Protein AF-0000000084699002 (afdb_homodimer)

Secondary structure (DSSP, 8-state):
-EEEE--GGGHHHHHHHHHHHHHHHHHH-TTTB---PPPHHHHHHHHH-TTEEEEEEEETTEEEEEEEEEEEE----TTB---EEEEEEEEEE-GGGTTSSHHHHHHHHHHHHHHHTT-SEEEEEE-TT-HHHHHHHHHTT-EEEEEEEEEE-/-EEEE--GGGHHHHHHHHHHHHHHHHHH-TTTB---PPPHHHHHHHHH-TTEEEEEEEETTEEEEEEEEEEEE----TTB---EEEEEEEEEE-GGGTTSSHHHHHHHHHHHHHHHTT-SEEEEEE-TT-HHHHHHHHHTT-EEEEEEEEEE-

Solvent-accessible surface area (backbone atoms only — not comparable to full-atom values): 16253 Å² total; per-residue (Å²): 120,45,78,42,75,46,50,78,88,43,48,66,62,53,38,54,50,42,28,52,48,30,38,52,49,14,68,72,36,60,84,50,22,29,64,37,74,62,60,63,68,57,54,52,45,36,55,70,36,81,61,34,45,37,35,30,34,33,45,97,88,36,76,46,30,39,34,36,31,33,70,46,65,54,66,89,48,72,42,38,43,83,46,46,26,25,36,41,73,44,73,48,60,42,78,92,57,60,94,69,54,58,62,57,54,47,52,51,51,50,49,52,51,29,52,74,71,64,27,59,31,41,33,36,64,45,49,68,79,45,52,70,59,50,52,51,41,45,75,73,59,37,40,77,59,36,36,30,31,34,37,75,107,122,47,79,41,74,45,50,77,89,45,48,66,62,51,38,53,51,42,29,52,48,28,37,50,46,15,68,72,36,61,85,51,22,28,62,35,75,62,59,64,68,54,53,50,46,38,54,70,37,81,62,34,44,38,35,30,32,33,46,96,88,37,77,46,28,39,32,36,30,31,69,44,66,54,66,90,49,73,41,38,43,83,45,46,26,26,37,41,74,46,72,49,60,41,77,92,57,62,93,68,54,57,64,57,53,47,50,50,51,53,49,52,50,30,52,74,71,65,27,60,30,40,33,36,63,43,50,69,79,44,52,70,60,50,50,50,42,46,73,72,59,35,39,77,58,35,37,31,32,34,38,74,110

pLDDT: mean 96.58, std 3.46, range [76.81, 98.81]

InterPro domains:
  IPR000182 GNAT domain [PF00583] (19-142)
  IPR000182 GNAT domain [PS51186] (1-153)
  IPR016181 Acyl-CoA N-acyltransferase [SSF55729] (1-144)
  IPR050832 Bacterial Acetyltransferase [PTHR43877] (2-147)

Sequence (306 aa):
MIIRPAALNDTDRIAELYQQLFTLMAEYQPDRWRPAQQDRGFIENAVTDEKFCLLVAETEGHIAGFAFAQTQVTSPYTCVVPRRFGYIFDIVVDPAVRGQGTGKKLLDAVKDWSKAQGHTHLELSVLPENTGAMRLYEREGYQPVIHTLAIKHMIIRPAALNDTDRIAELYQQLFTLMAEYQPDRWRPAQQDRGFIENAVTDEKFCLLVAETEGHIAGFAFAQTQVTSPYTCVVPRRFGYIFDIVVDPAVRGQGTGKKLLDAVKDWSKAQGHTHLELSVLPENTGAMRLYEREGYQPVIHTLAIKH

Foldseek 3Di:
DDKDQDDLVCLVVQQVQVQVVQPVVCVLPVPPGDRDTDDSVVVNCLSVPPQKGKMFDDDPRDTFWIWIKGWDWDDPDPVDDTFIFIEIEDTGGHPVCPPVCRRVVRVVVVQVVRVVVVGPYYDYDDDPSPVVVVVSCVVVPDDDDDDDDDDDD/DDKDQDDLVCLVVQQVQVQVVQPVVCVLPVPPGDRDTDDSVVVNCLRVPPQKGKMFDDDPRDTFWIWIKGWDWDDPDPVDDTFIFIEIEDTGGHPVCPPVCRRVVRVVVVQVVRVVVVGPYYDYDDDPVPVVVVVSCVVVPDDDDDDDDDDDD

Structure (mmCIF, N/CA/C/O backbone):
data_AF-0000000084699002-model_v1
#
loop_
_entity.id
_entity.type
_entity.pdbx_description
1 polymer Acetyltransferase
#
loop_
_atom_site.group_PDB
_atom_site.id
_atom_site.type_symbol
_atom_site.label_atom_id
_atom_site.label_alt_id
_atom_site.label_comp_id
_atom_site.label_asym_id
_atom_site.label_entity_id
_atom_site.label_seq_id
_atom_site.pdbx_PDB_ins_code
_atom_site.Cartn_x
_atom_site.Cartn_y
_atom_site.Cartn_z
_atom_site.occupancy
_atom_site.B_iso_or_equiv
_atom_site.auth_seq_id
_atom_site.auth_comp_id
_atom_site.auth_asym_id
_atom_site.auth_atom_id
_atom_site.pdbx_PDB_model_num
ATOM 1 N N . MET A 1 1 ? 6.648 -31.75 -8.641 1 91.19 1 MET A N 1
ATOM 2 C CA . MET A 1 1 ? 6.062 -30.438 -8.859 1 91.19 1 MET A CA 1
ATOM 3 C C . MET A 1 1 ? 6.977 -29.578 -9.734 1 91.19 1 MET A C 1
ATOM 5 O O . MET A 1 1 ? 8.188 -29.531 -9.508 1 91.19 1 MET A O 1
ATOM 9 N N . ILE A 1 2 ? 6.406 -28.953 -10.758 1 94.94 2 ILE A N 1
ATOM 10 C CA . ILE A 1 2 ? 7.16 -28.109 -11.672 1 94.94 2 ILE A CA 1
ATOM 11 C C . ILE A 1 2 ? 6.602 -26.688 -11.648 1 94.94 2 ILE A C 1
ATOM 13 O O . ILE A 1 2 ? 5.383 -26.5 -11.633 1 94.94 2 ILE A O 1
ATOM 17 N N . ILE A 1 3 ? 7.496 -25.688 -11.625 1 98.19 3 ILE A N 1
ATOM 18 C CA . ILE A 1 3 ? 7.121 -24.281 -11.82 1 98.19 3 ILE A CA 1
ATOM 19 C C . ILE A 1 3 ? 7.422 -23.859 -13.25 1 98.19 3 ILE A C 1
ATOM 21 O O . ILE A 1 3 ? 8.539 -24.031 -13.734 1 98.19 3 ILE A O 1
ATOM 25 N N . ARG A 1 4 ? 6.5 -23.344 -13.898 1 98 4 ARG A N 1
ATOM 26 C CA . ARG A 1 4 ? 6.691 -22.938 -15.281 1 98 4 ARG A CA 1
ATOM 27 C C . ARG A 1 4 ? 5.859 -21.688 -15.594 1 98 4 ARG A C 1
ATOM 29 O O . ARG A 1 4 ? 4.906 -21.375 -14.883 1 98 4 ARG A O 1
ATOM 36 N N . PRO A 1 5 ? 6.234 -20.984 -16.688 1 98 5 PRO A N 1
ATOM 37 C CA . PRO A 1 5 ? 5.336 -19.906 -17.141 1 98 5 PRO A CA 1
ATOM 38 C C . PRO A 1 5 ? 3.943 -20.422 -17.5 1 98 5 PRO A C 1
ATOM 40 O O . PRO A 1 5 ? 3.807 -21.531 -18.047 1 98 5 PRO A O 1
ATOM 43 N N . ALA A 1 6 ? 2.953 -19.641 -17.188 1 98.38 6 ALA A N 1
ATOM 44 C CA . ALA A 1 6 ? 1.587 -19.984 -17.562 1 98.38 6 ALA A CA 1
ATOM 45 C C . ALA A 1 6 ? 1.418 -19.969 -19.094 1 98.38 6 ALA A C 1
ATOM 47 O O . ALA A 1 6 ? 2.09 -19.188 -19.781 1 98.38 6 ALA A O 1
ATOM 48 N N . ALA A 1 7 ? 0.553 -20.812 -19.562 1 97.44 7 ALA A N 1
ATOM 49 C CA . ALA A 1 7 ? 0.125 -20.828 -20.953 1 97.44 7 ALA A CA 1
ATOM 50 C C . ALA A 1 7 ? -1.357 -20.484 -21.078 1 97.44 7 ALA A C 1
ATOM 52 O O . ALA A 1 7 ? -2.094 -20.531 -20.094 1 97.44 7 ALA A O 1
ATOM 53 N N . LEU A 1 8 ? -1.744 -20.188 -22.328 1 97.38 8 LEU A N 1
ATOM 54 C CA . LEU A 1 8 ? -3.139 -19.812 -22.531 1 97.38 8 LEU A CA 1
ATOM 55 C C . LEU A 1 8 ? -4.074 -20.938 -22.141 1 97.38 8 LEU A C 1
ATOM 57 O O . LEU A 1 8 ? -5.18 -20.703 -21.641 1 97.38 8 LEU A O 1
ATOM 61 N N . ASN A 1 9 ? -3.639 -22.109 -22.297 1 97.25 9 ASN A N 1
ATOM 62 C CA . ASN A 1 9 ? -4.465 -23.266 -21.969 1 97.25 9 ASN A CA 1
ATOM 63 C C . ASN A 1 9 ? -4.645 -23.422 -20.453 1 97.25 9 ASN A C 1
ATOM 65 O O . ASN A 1 9 ? -5.488 -24.188 -20 1 97.25 9 ASN A O 1
ATOM 69 N N . ASP A 1 10 ? -3.941 -22.625 -19.672 1 97.94 10 ASP A N 1
ATOM 70 C CA . ASP A 1 10 ? -4.035 -22.688 -18.219 1 97.94 10 ASP A CA 1
ATOM 71 C C . ASP A 1 10 ? -5.094 -21.719 -17.703 1 97.94 10 ASP A C 1
ATOM 73 O O . ASP A 1 10 ? -5.398 -21.703 -16.5 1 97.94 10 ASP A O 1
ATOM 77 N N . THR A 1 11 ? -5.703 -20.922 -18.578 1 97.69 11 THR A N 1
ATOM 78 C CA . THR A 1 11 ? -6.504 -19.75 -18.203 1 97.69 11 THR A CA 1
ATOM 79 C C . THR A 1 11 ? -7.672 -20.156 -17.312 1 97.69 11 THR A C 1
ATOM 81 O O . THR A 1 11 ? -7.934 -19.531 -16.281 1 97.69 11 THR A O 1
ATOM 84 N N . ASP A 1 12 ? -8.328 -21.234 -17.641 1 97.56 12 ASP A N 1
ATOM 85 C CA . ASP A 1 12 ? -9.508 -21.641 -16.875 1 97.56 12 ASP A CA 1
ATOM 86 C C . ASP A 1 12 ? -9.141 -22 -15.438 1 97.56 12 ASP A C 1
ATOM 88 O O . ASP A 1 12 ? -9.812 -21.594 -14.492 1 97.56 12 ASP A O 1
ATOM 92 N N . ARG A 1 13 ? -8.141 -22.766 -15.289 1 97.81 13 ARG A N 1
ATOM 93 C CA . ARG A 1 13 ? -7.727 -23.203 -13.953 1 97.81 13 ARG A CA 1
ATOM 94 C C . ARG A 1 13 ? -7.203 -22.016 -13.141 1 97.81 13 ARG A C 1
ATOM 96 O O . ARG A 1 13 ? -7.457 -21.922 -11.938 1 97.81 13 ARG A O 1
ATOM 103 N N . ILE A 1 14 ? -6.508 -21.125 -13.766 1 98.25 14 ILE A N 1
ATOM 104 C CA . ILE A 1 14 ? -6.027 -19.906 -13.102 1 98.25 14 ILE A CA 1
ATOM 105 C C . ILE A 1 14 ? -7.215 -19.078 -12.617 1 98.25 14 ILE A C 1
ATOM 107 O O . ILE A 1 14 ? -7.207 -18.562 -11.508 1 98.25 14 ILE A O 1
ATOM 111 N N . ALA A 1 15 ? -8.234 -19.031 -13.445 1 98.25 15 ALA A N 1
ATOM 112 C CA . ALA A 1 15 ? -9.445 -18.297 -13.078 1 98.25 15 ALA A CA 1
ATOM 113 C C . ALA A 1 15 ? -10.102 -18.906 -11.844 1 98.25 15 ALA A C 1
ATOM 115 O O . ALA A 1 15 ? -10.578 -18.188 -10.961 1 98.25 15 ALA A O 1
ATOM 116 N N . GLU A 1 16 ? -10.117 -20.172 -11.797 1 97.88 16 GLU A N 1
ATOM 117 C CA . GLU A 1 16 ? -10.672 -20.875 -10.633 1 97.88 16 GLU A CA 1
ATOM 118 C C . GLU A 1 16 ? -9.883 -20.547 -9.367 1 97.88 16 GLU A C 1
ATOM 120 O O . GLU A 1 16 ? -10.469 -20.328 -8.305 1 97.88 16 GLU A O 1
ATOM 125 N N . LEU A 1 17 ? -8.633 -20.531 -9.461 1 98 17 LEU A N 1
ATOM 126 C CA . LEU A 1 17 ? -7.77 -20.219 -8.328 1 98 17 LEU A CA 1
ATOM 127 C C . LEU A 1 17 ? -7.965 -18.766 -7.891 1 98 17 LEU A C 1
ATOM 129 O O . LEU A 1 17 ? -7.961 -18.469 -6.691 1 98 17 LEU A O 1
ATOM 133 N N . TYR A 1 18 ? -8.172 -17.859 -8.836 1 98.19 18 TYR A N 1
ATOM 134 C CA . TYR A 1 18 ? -8.492 -16.469 -8.508 1 98.19 18 TYR A CA 1
ATOM 135 C C . TYR A 1 18 ? -9.781 -16.391 -7.707 1 98.19 18 TYR A C 1
ATOM 137 O O . TYR A 1 18 ? -9.875 -15.609 -6.754 1 98.19 18 TYR A O 1
ATOM 145 N N . GLN A 1 19 ? -10.711 -17.125 -8.117 1 97.88 19 GLN A N 1
ATOM 146 C CA . GLN A 1 19 ? -11.977 -17.125 -7.391 1 97.88 19 GLN A CA 1
ATOM 147 C C . GLN A 1 19 ? -11.773 -17.547 -5.938 1 97.88 19 GLN A C 1
ATOM 149 O O . GLN A 1 19 ? -12.359 -16.953 -5.027 1 97.88 19 GLN A O 1
ATOM 154 N N . GLN A 1 20 ? -10.953 -18.547 -5.73 1 97 20 GLN A N 1
ATOM 155 C CA . GLN A 1 20 ? -10.633 -18.984 -4.379 1 97 20 GLN A CA 1
ATOM 156 C C . GLN A 1 20 ? -9.914 -17.875 -3.602 1 97 20 GLN A C 1
ATOM 158 O O . GLN A 1 20 ? -10.227 -17.641 -2.434 1 97 20 GLN A O 1
ATOM 163 N N . LEU A 1 21 ? -9.008 -17.234 -4.23 1 97.38 21 LEU A N 1
ATOM 164 C CA . LEU A 1 21 ? -8.242 -16.156 -3.613 1 97.38 21 LEU A CA 1
ATOM 165 C C . LEU A 1 21 ? -9.164 -15.023 -3.17 1 97.38 21 LEU A C 1
ATOM 167 O O . LEU A 1 21 ? -9.133 -14.609 -2.01 1 97.38 21 LEU A O 1
ATOM 171 N N . PHE A 1 22 ? -10.039 -14.539 -4.086 1 98.19 22 PHE A N 1
ATOM 172 C CA . PHE A 1 22 ? -10.922 -13.414 -3.795 1 98.19 22 PHE A CA 1
ATOM 173 C C . PHE A 1 22 ? -11.922 -13.781 -2.699 1 98.19 22 PHE A C 1
ATOM 175 O O . PHE A 1 22 ? -12.266 -12.945 -1.863 1 98.19 22 PHE A O 1
ATOM 182 N N . THR A 1 23 ? -12.328 -15.016 -2.695 1 97.94 23 THR A N 1
ATOM 183 C CA . THR A 1 23 ? -13.227 -15.484 -1.65 1 97.94 23 THR A CA 1
ATOM 184 C C . THR A 1 23 ? -12.547 -15.453 -0.287 1 97.94 23 THR A C 1
ATOM 186 O O . THR A 1 23 ? -13.125 -14.977 0.692 1 97.94 23 THR A O 1
ATOM 189 N N . LEU A 1 24 ? -11.367 -15.922 -0.245 1 96.94 24 LEU A N 1
ATOM 190 C CA . LEU A 1 24 ? -10.617 -15.93 1.004 1 96.94 24 LEU A CA 1
ATOM 191 C C . LEU A 1 24 ? -10.367 -14.508 1.493 1 96.94 24 LEU A C 1
ATOM 193 O O . LEU A 1 24 ? -10.523 -14.219 2.68 1 96.94 24 LEU A O 1
ATOM 197 N N . MET A 1 25 ? -9.961 -13.609 0.616 1 98.06 25 MET A N 1
ATOM 198 C CA . MET A 1 25 ? -9.742 -12.211 0.966 1 98.06 25 MET A CA 1
ATOM 199 C C . MET A 1 25 ? -11.008 -11.594 1.545 1 98.06 25 MET A C 1
ATOM 201 O O . MET A 1 25 ? -10.945 -10.852 2.533 1 98.06 25 MET A O 1
ATOM 205 N N . ALA A 1 26 ? -12.102 -11.898 0.942 1 98.5 26 ALA A N 1
ATOM 206 C CA . ALA A 1 26 ? -13.391 -11.383 1.396 1 98.5 26 ALA A CA 1
ATOM 207 C C . ALA A 1 26 ? -13.727 -11.906 2.791 1 98.5 26 ALA A C 1
ATOM 209 O O . ALA A 1 26 ? -14.367 -11.211 3.58 1 98.5 26 ALA A O 1
ATOM 210 N N . GLU A 1 27 ? -13.336 -13.141 3.049 1 98.19 27 GLU A N 1
ATOM 211 C CA . GLU A 1 27 ? -13.531 -13.688 4.387 1 98.19 27 GLU A CA 1
ATOM 212 C C . GLU A 1 27 ? -12.695 -12.938 5.418 1 98.19 27 GLU A C 1
ATOM 214 O O . GLU A 1 27 ? -13.156 -12.688 6.535 1 98.19 27 GLU A O 1
ATOM 219 N N . TYR A 1 28 ? -11.492 -12.625 5.062 1 98.06 28 TYR A N 1
ATOM 220 C CA . TYR A 1 28 ? -10.609 -11.906 5.969 1 98.06 28 TYR A CA 1
ATOM 221 C C . TYR A 1 28 ? -11.117 -10.492 6.219 1 98.06 28 TYR A C 1
ATOM 223 O O . TYR A 1 28 ? -11.133 -10.023 7.359 1 98.06 28 TYR A O 1
ATOM 231 N N . GLN A 1 29 ? -11.508 -9.766 5.199 1 98.62 29 GLN A N 1
ATOM 232 C CA . GLN A 1 29 ? -11.961 -8.383 5.273 1 98.62 29 GLN A CA 1
ATOM 233 C C . GLN A 1 29 ? -13.203 -8.164 4.418 1 98.62 29 GLN A C 1
ATOM 235 O O . GLN A 1 29 ? -13.125 -7.609 3.32 1 98.62 29 GLN A O 1
ATOM 240 N N . PRO A 1 30 ? -14.336 -8.492 4.93 1 98.19 30 PRO A N 1
ATOM 241 C CA . PRO A 1 30 ? -15.555 -8.461 4.121 1 98.19 30 PRO A CA 1
ATOM 242 C C . PRO A 1 30 ? -15.984 -7.043 3.74 1 98.19 30 PRO A C 1
ATOM 244 O O . PRO A 1 30 ? -16.766 -6.859 2.801 1 98.19 30 PRO A O 1
ATOM 247 N N . ASP A 1 31 ? -15.477 -6.035 4.43 1 97.75 31 ASP A N 1
ATOM 248 C CA . ASP A 1 31 ? -15.836 -4.656 4.117 1 97.75 31 ASP A CA 1
ATOM 249 C C . ASP A 1 31 ? -14.961 -4.102 2.996 1 97.75 31 ASP A C 1
ATOM 251 O O . ASP A 1 31 ? -15.219 -3.016 2.473 1 97.75 31 ASP A O 1
ATOM 255 N N . ARG A 1 32 ? -13.914 -4.879 2.566 1 98.38 32 ARG A N 1
ATOM 256 C CA . ARG A 1 32 ? -12.945 -4.336 1.62 1 98.38 32 ARG A CA 1
ATOM 257 C C . ARG A 1 32 ? -12.898 -5.172 0.344 1 98.38 32 ARG A C 1
ATOM 259 O O . ARG A 1 32 ? -12.602 -4.652 -0.733 1 98.38 32 ARG A O 1
ATOM 266 N N . TRP A 1 33 ? -13.148 -6.398 0.553 1 98.44 33 TRP A N 1
ATOM 267 C CA . TRP A 1 33 ? -13.055 -7.336 -0.562 1 98.44 33 TRP A CA 1
ATOM 268 C C . TRP A 1 33 ? -14.367 -8.086 -0.754 1 98.44 33 TRP A C 1
ATOM 270 O O . TRP A 1 33 ? -15.156 -8.219 0.186 1 98.44 33 TRP A O 1
ATOM 280 N N . ARG A 1 34 ? -14.602 -8.578 -1.946 1 98 34 ARG A N 1
ATOM 281 C CA . ARG A 1 34 ? -15.781 -9.391 -2.242 1 98 34 ARG A CA 1
ATOM 282 C C . ARG A 1 34 ? -15.438 -10.516 -3.217 1 98 34 ARG A C 1
ATOM 284 O O . ARG A 1 34 ? -14.531 -10.367 -4.043 1 98 34 ARG A O 1
ATOM 291 N N . PRO A 1 35 ? -16.141 -11.688 -3.096 1 98.12 35 PRO A N 1
ATOM 292 C CA . PRO A 1 35 ? -15.945 -12.719 -4.113 1 98.12 35 PRO A CA 1
ATOM 293 C C . PRO A 1 35 ? -16.172 -12.211 -5.531 1 98.12 35 PRO A C 1
ATOM 295 O O . PRO A 1 35 ? -17.062 -11.375 -5.75 1 98.12 35 PRO A O 1
ATOM 298 N N . ALA A 1 36 ? -15.359 -12.68 -6.434 1 98.19 36 ALA A N 1
ATOM 299 C CA . ALA A 1 36 ? -15.469 -12.227 -7.816 1 98.19 36 ALA A CA 1
ATOM 300 C C . ALA A 1 36 ? -14.758 -13.18 -8.766 1 98.19 36 ALA A C 1
ATOM 302 O O . ALA A 1 36 ? -14.023 -14.07 -8.328 1 98.19 36 ALA A O 1
ATOM 303 N N . GLN A 1 37 ? -15.094 -13.031 -10 1 97.06 37 GLN A N 1
ATOM 304 C CA . GLN A 1 37 ? -14.352 -13.711 -11.062 1 97.06 37 GLN A CA 1
ATOM 305 C C . GLN A 1 37 ? -13.336 -12.766 -11.703 1 97.06 37 GLN A C 1
ATOM 307 O O . GLN A 1 37 ? -13.664 -11.633 -12.055 1 97.06 37 GLN A O 1
ATOM 312 N N . GLN A 1 38 ? -12.148 -13.234 -11.82 1 97.19 38 GLN A N 1
ATOM 313 C CA . GLN A 1 38 ? -11.156 -12.438 -12.531 1 97.19 38 GLN A CA 1
ATOM 314 C C . GLN A 1 38 ? -11.461 -12.383 -14.023 1 97.19 38 GLN A C 1
ATOM 316 O O . GLN A 1 38 ? -11.898 -13.375 -14.609 1 97.19 38 GLN A O 1
ATOM 321 N N . ASP A 1 39 ? -11.195 -11.203 -14.562 1 95.94 39 ASP A N 1
ATOM 322 C CA . ASP A 1 39 ? -11.383 -11.039 -16 1 95.94 39 ASP A CA 1
ATOM 323 C C . ASP A 1 39 ? -10.461 -11.961 -16.781 1 95.94 39 ASP A C 1
ATOM 325 O O . ASP A 1 39 ? -9.242 -11.914 -16.625 1 95.94 39 ASP A O 1
ATOM 329 N N . ARG A 1 40 ? -11.016 -12.789 -17.703 1 95.69 40 ARG A N 1
ATOM 330 C CA . ARG A 1 40 ? -10.227 -13.719 -18.5 1 95.69 40 ARG A CA 1
ATOM 331 C C . ARG A 1 40 ? -9.211 -12.977 -19.359 1 95.69 40 ARG A C 1
ATOM 333 O O . ARG A 1 40 ? -8.094 -13.445 -19.562 1 95.69 40 ARG A O 1
ATOM 340 N N . GLY A 1 41 ? -9.688 -11.852 -19.953 1 95.5 41 GLY A N 1
ATOM 341 C CA . GLY A 1 41 ? -8.781 -11.039 -20.734 1 95.5 41 GLY A CA 1
ATOM 342 C C . GLY A 1 41 ? -7.562 -10.57 -19.953 1 95.5 41 GLY A C 1
ATOM 343 O O . GLY A 1 41 ? -6.457 -10.508 -20.5 1 95.5 41 GLY A O 1
ATOM 344 N N . PHE A 1 42 ? -7.773 -10.297 -18.734 1 96.56 42 PHE A N 1
ATOM 345 C CA . PHE A 1 42 ? -6.668 -9.93 -17.859 1 96.56 42 PHE A CA 1
ATOM 346 C C . PHE A 1 42 ? -5.656 -11.062 -17.766 1 96.56 42 PHE A C 1
ATOM 348 O O . PHE A 1 42 ? -4.453 -10.844 -17.938 1 96.56 42 PHE A O 1
ATOM 355 N N . ILE A 1 43 ? -6.133 -12.305 -17.484 1 97.44 43 ILE A N 1
ATOM 356 C CA . ILE A 1 43 ? -5.27 -13.469 -17.344 1 97.44 43 ILE A CA 1
ATOM 357 C C . ILE A 1 43 ? -4.523 -13.727 -18.641 1 97.44 43 ILE A C 1
ATOM 359 O O . ILE A 1 43 ? -3.305 -13.93 -18.641 1 97.44 43 ILE A O 1
ATOM 363 N N . GLU A 1 44 ? -5.227 -13.625 -19.719 1 97 44 GLU A N 1
ATOM 364 C CA . GLU A 1 44 ? -4.625 -13.883 -21.016 1 97 44 GLU A CA 1
ATOM 365 C C . GLU A 1 44 ? -3.561 -12.844 -21.359 1 97 44 GLU A C 1
ATOM 367 O O . GLU A 1 44 ? -2.518 -13.18 -21.922 1 97 44 GLU A O 1
ATOM 372 N N . ASN A 1 45 ? -3.852 -11.617 -21.031 1 96.62 45 ASN A N 1
ATOM 373 C CA . ASN A 1 45 ? -2.859 -10.562 -21.219 1 96.62 45 ASN A CA 1
ATOM 374 C C . ASN A 1 45 ? -1.61 -10.805 -20.391 1 96.62 45 ASN A C 1
ATOM 376 O O . ASN A 1 45 ? -0.491 -10.586 -20.859 1 96.62 45 ASN A O 1
ATOM 380 N N . ALA A 1 46 ? -1.818 -11.25 -19.156 1 95.94 46 ALA A N 1
ATOM 381 C CA . ALA A 1 46 ? -0.705 -11.523 -18.25 1 95.94 46 ALA A CA 1
ATOM 382 C C . ALA A 1 46 ? 0.193 -12.625 -18.797 1 95.94 46 ALA A C 1
ATOM 384 O O . ALA A 1 46 ? 1.401 -12.633 -18.562 1 95.94 46 ALA A O 1
ATOM 385 N N . VAL A 1 47 ? -0.399 -13.555 -19.5 1 96.25 47 VAL A N 1
ATOM 386 C CA . VAL A 1 47 ? 0.325 -14.688 -20.078 1 96.25 47 VAL A CA 1
ATOM 387 C C . VAL A 1 47 ? 1.174 -14.211 -21.25 1 96.25 47 VAL A C 1
ATOM 389 O O . VAL A 1 47 ? 2.277 -14.719 -21.469 1 96.25 47 VAL A O 1
ATOM 392 N N . THR A 1 48 ? 0.763 -13.148 -21.969 1 94.38 48 THR A N 1
ATOM 393 C CA . THR A 1 48 ? 1.357 -12.836 -23.266 1 94.38 48 THR A CA 1
ATOM 394 C C . THR A 1 48 ? 2.24 -11.594 -23.172 1 94.38 48 THR A C 1
ATOM 396 O O . THR A 1 48 ? 3.086 -11.359 -24.031 1 94.38 48 THR A O 1
ATOM 399 N N . ASP A 1 49 ? 2.035 -10.828 -22.188 1 93.81 49 ASP A N 1
ATOM 400 C CA . ASP A 1 49 ? 2.789 -9.586 -22.016 1 93.81 49 ASP A CA 1
ATOM 401 C C . ASP A 1 49 ? 4.047 -9.812 -21.188 1 93.81 49 ASP A C 1
ATOM 403 O O . ASP A 1 49 ? 3.965 -10.25 -20.031 1 93.81 49 ASP A O 1
ATOM 407 N N . GLU A 1 50 ? 5.141 -9.43 -21.656 1 89 50 GLU A N 1
ATOM 408 C CA . GLU A 1 50 ? 6.438 -9.703 -21.031 1 89 50 GLU A CA 1
ATOM 409 C C . GLU A 1 50 ? 6.637 -8.867 -19.781 1 89 50 GLU A C 1
ATOM 411 O O . GLU A 1 50 ? 7.531 -9.141 -18.969 1 89 50 GLU A O 1
ATOM 416 N N . LYS A 1 51 ? 5.938 -7.891 -19.625 1 92.62 51 LYS A N 1
ATOM 417 C CA . LYS A 1 51 ? 6.043 -7.074 -18.422 1 92.62 51 LYS A CA 1
ATOM 418 C C . LYS A 1 51 ? 5.523 -7.824 -17.188 1 92.62 51 LYS A C 1
ATOM 420 O O . LYS A 1 51 ? 5.77 -7.418 -16.062 1 92.62 51 LYS A O 1
ATOM 425 N N . PHE A 1 52 ? 4.738 -8.82 -17.547 1 96.88 52 PHE A N 1
ATOM 426 C CA . PHE A 1 52 ? 4.148 -9.617 -16.469 1 96.88 52 PHE A CA 1
ATOM 427 C C . PHE A 1 52 ? 4.895 -10.938 -16.297 1 96.88 52 PHE A C 1
ATOM 429 O O . PHE A 1 52 ? 5.539 -11.414 -17.234 1 96.88 52 PHE A O 1
ATOM 436 N N . CYS A 1 53 ? 4.898 -11.406 -15.094 1 98.25 53 CYS A N 1
ATOM 437 C CA . CYS A 1 53 ? 5.363 -12.742 -14.734 1 98.25 53 CYS A CA 1
ATOM 438 C C . CYS A 1 53 ? 4.234 -13.562 -14.125 1 98.25 53 CYS A C 1
ATOM 440 O O . CYS A 1 53 ? 3.84 -13.328 -12.977 1 98.25 53 CYS A O 1
ATOM 442 N N . LEU A 1 54 ? 3.703 -14.406 -14.922 1 98.69 54 LEU A N 1
ATOM 443 C CA . LEU A 1 54 ? 2.691 -15.336 -14.43 1 98.69 54 LEU A CA 1
ATOM 444 C C . LEU A 1 54 ? 3.213 -16.766 -14.461 1 98.69 54 LEU A C 1
ATOM 446 O O . LEU A 1 54 ? 3.35 -17.359 -15.531 1 98.69 54 LEU A O 1
ATOM 450 N N . LEU A 1 55 ? 3.459 -17.297 -13.281 1 98.69 55 LEU A N 1
ATOM 451 C CA . LEU A 1 55 ? 3.975 -18.656 -13.125 1 98.69 55 LEU A CA 1
ATOM 452 C C . LEU A 1 55 ? 2.922 -19.562 -12.508 1 98.69 55 LEU A C 1
ATOM 454 O O . LEU A 1 55 ? 2.143 -19.141 -11.656 1 98.69 55 LEU A O 1
ATOM 458 N N . VAL A 1 56 ? 2.943 -20.828 -12.93 1 98.62 56 VAL A N 1
ATOM 459 C CA . VAL A 1 56 ? 2.047 -21.812 -12.336 1 98.62 56 VAL A CA 1
ATOM 460 C C . VAL A 1 56 ? 2.861 -22.969 -11.758 1 98.62 56 VAL A C 1
ATOM 462 O O . VAL A 1 56 ? 3.943 -23.281 -12.258 1 98.62 56 VAL A O 1
ATOM 465 N N . ALA A 1 57 ? 2.355 -23.469 -10.672 1 98.19 57 ALA A N 1
ATOM 466 C CA . ALA A 1 57 ? 2.85 -24.734 -10.109 1 98.19 57 ALA A CA 1
ATOM 467 C C . ALA A 1 57 ? 2.014 -25.906 -10.586 1 98.19 57 ALA A C 1
ATOM 469 O O . ALA A 1 57 ? 0.814 -25.984 -10.305 1 98.19 57 ALA A O 1
ATOM 470 N N . GLU A 1 58 ? 2.682 -26.781 -11.266 1 96.88 58 GLU A N 1
ATOM 471 C CA . GLU A 1 58 ? 1.978 -27.938 -11.82 1 96.88 58 GLU A CA 1
ATOM 472 C C . GLU A 1 58 ? 2.42 -29.234 -11.148 1 96.88 58 GLU A C 1
ATOM 474 O O . GLU A 1 58 ? 3.619 -29.5 -11.031 1 96.88 58 GLU A O 1
ATOM 479 N N . THR A 1 59 ? 1.478 -29.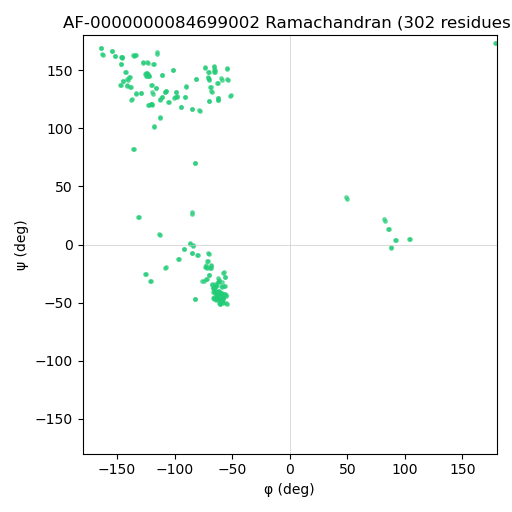953 -10.641 1 91.62 59 THR A N 1
ATOM 480 C CA . THR A 1 59 ? 1.703 -31.281 -10.078 1 91.62 59 THR A CA 1
ATOM 481 C C . THR A 1 59 ? 0.831 -32.312 -10.773 1 91.62 59 THR A C 1
ATOM 483 O O . THR A 1 59 ? -0.398 -32.25 -10.703 1 91.62 59 THR A O 1
ATOM 486 N N . GLU A 1 60 ? 1.491 -33.312 -11.383 1 89.69 60 GLU A N 1
ATOM 487 C CA . GLU A 1 60 ? 0.808 -34.406 -12.078 1 89.69 60 GLU A CA 1
ATOM 488 C C . GLU A 1 60 ? -0.252 -33.875 -13.039 1 89.69 60 GLU A C 1
ATOM 490 O O . GLU A 1 60 ? -1.398 -34.312 -13.023 1 89.69 60 GLU A O 1
ATOM 495 N N . GLY A 1 61 ? 0.059 -32.812 -13.695 1 90.06 61 GLY A N 1
ATOM 496 C CA . GLY A 1 61 ? -0.793 -32.25 -14.734 1 90.06 61 GLY A CA 1
ATOM 497 C C . GLY A 1 61 ? -1.824 -31.281 -14.203 1 90.06 61 GLY A C 1
ATOM 498 O O . GLY A 1 61 ? -2.588 -30.688 -14.969 1 90.06 61 GLY A O 1
ATOM 499 N N . HIS A 1 62 ? -1.827 -31.125 -12.922 1 93.75 62 HIS A N 1
ATOM 500 C CA . HIS A 1 62 ? -2.787 -30.219 -12.305 1 93.75 62 HIS A CA 1
ATOM 501 C C . HIS A 1 62 ? -2.104 -28.953 -11.805 1 93.75 62 HIS A C 1
ATOM 503 O O . HIS A 1 62 ? -1.057 -29.016 -11.156 1 93.75 62 HIS A O 1
ATOM 509 N N . ILE A 1 63 ? -2.729 -27.828 -12.164 1 97.06 63 ILE A N 1
ATOM 510 C CA . ILE A 1 63 ? -2.195 -26.578 -11.656 1 97.06 63 ILE A CA 1
ATOM 511 C C . ILE A 1 63 ? -2.633 -26.375 -10.211 1 97.06 63 ILE A C 1
ATOM 513 O O . ILE A 1 63 ? -3.816 -26.172 -9.93 1 97.06 63 ILE A O 1
ATOM 517 N N . ALA A 1 64 ? -1.684 -26.359 -9.352 1 96.56 64 ALA A N 1
ATOM 518 C CA . ALA A 1 64 ? -1.928 -26.328 -7.906 1 96.56 64 ALA A CA 1
ATOM 519 C C . ALA A 1 64 ? -1.846 -24.906 -7.359 1 96.56 64 ALA A C 1
ATOM 521 O O . ALA A 1 64 ? -2.227 -24.656 -6.211 1 96.56 64 ALA A O 1
ATOM 522 N N . GLY A 1 65 ? -1.358 -24 -8.094 1 98 65 GLY A N 1
ATOM 523 C CA . GLY A 1 65 ? -1.197 -22.609 -7.68 1 98 65 GLY A CA 1
ATOM 524 C C . GLY A 1 65 ? -0.563 -21.734 -8.75 1 98 65 GLY A C 1
ATOM 525 O O . GLY A 1 65 ? -0.152 -22.234 -9.797 1 98 65 GLY A O 1
ATOM 526 N N . PHE A 1 66 ? -0.554 -20.422 -8.422 1 98.62 66 PHE A N 1
ATOM 527 C CA . PHE A 1 66 ? 0.126 -19.516 -9.336 1 98.62 66 PHE A CA 1
ATOM 528 C C . PHE A 1 66 ? 0.667 -18.297 -8.578 1 98.62 66 PHE A C 1
ATOM 530 O O . PHE A 1 66 ? 0.298 -18.062 -7.426 1 98.62 66 PHE A O 1
ATOM 537 N N . ALA A 1 67 ? 1.572 -17.609 -9.172 1 98.69 67 ALA A N 1
ATOM 538 C CA . ALA A 1 67 ? 2.084 -16.312 -8.758 1 98.69 67 ALA A CA 1
ATOM 539 C C . ALA A 1 67 ? 2.055 -15.32 -9.914 1 98.69 67 ALA A C 1
ATOM 541 O O . ALA A 1 67 ? 2.447 -15.648 -11.031 1 98.69 67 ALA A O 1
ATOM 542 N N . PHE A 1 68 ? 1.511 -14.172 -9.633 1 98.69 68 PHE A N 1
ATOM 543 C CA . PHE A 1 68 ? 1.385 -13.102 -10.617 1 98.69 68 PHE A CA 1
ATOM 544 C C . PHE A 1 68 ? 2.137 -11.859 -10.156 1 98.69 68 PHE A C 1
ATOM 546 O O . PHE A 1 68 ? 1.853 -11.312 -9.086 1 98.69 68 PHE A O 1
ATOM 553 N N . ALA A 1 69 ? 3.129 -11.414 -10.961 1 98.75 69 ALA A N 1
ATOM 554 C CA . ALA A 1 69 ? 3.957 -10.258 -10.633 1 98.75 69 ALA A CA 1
ATOM 555 C C . ALA A 1 69 ? 4.137 -9.352 -11.844 1 98.75 69 ALA A C 1
ATOM 557 O O . ALA A 1 69 ? 3.801 -9.734 -12.969 1 98.75 69 ALA A O 1
ATOM 558 N N . GLN A 1 70 ? 4.531 -8.188 -11.586 1 98.5 70 GLN A N 1
ATOM 559 C CA . GLN A 1 70 ? 4.75 -7.184 -12.625 1 98.5 70 GLN A CA 1
ATOM 560 C C . GLN A 1 70 ? 5.996 -6.348 -12.328 1 98.5 70 GLN A C 1
ATOM 562 O O . GLN A 1 70 ? 6.293 -6.055 -11.172 1 98.5 70 GLN A O 1
ATOM 567 N N . THR A 1 71 ? 6.734 -6.02 -13.391 1 98.12 71 THR A N 1
ATOM 568 C CA . THR A 1 71 ? 7.762 -4.988 -13.266 1 98.12 71 THR A CA 1
ATOM 569 C C . THR A 1 71 ? 7.129 -3.619 -13.031 1 98.12 71 THR A C 1
ATOM 571 O O . THR A 1 71 ? 6.203 -3.227 -13.75 1 98.12 71 THR A O 1
ATOM 574 N N . GLN A 1 72 ? 7.633 -2.943 -12.062 1 98.19 72 GLN A N 1
ATOM 575 C CA . GLN A 1 72 ? 7.148 -1.605 -11.742 1 98.19 72 GLN A CA 1
ATOM 576 C C . GLN A 1 72 ? 8.305 -0.638 -11.523 1 98.19 72 GLN A C 1
ATOM 578 O O . GLN A 1 72 ? 9.445 -1.062 -11.336 1 98.19 72 GLN A O 1
ATOM 583 N N . VAL A 1 73 ? 7.984 0.635 -11.578 1 98.06 73 VAL A N 1
ATOM 584 C CA . VAL A 1 73 ? 8.922 1.698 -11.227 1 98.06 73 VAL A CA 1
ATOM 585 C C . VAL A 1 73 ? 8.297 2.604 -10.164 1 98.06 73 VAL A C 1
ATOM 587 O O . VAL A 1 73 ? 7.078 2.736 -10.086 1 98.06 73 VAL A O 1
ATOM 590 N N . THR A 1 74 ? 9.172 3.113 -9.312 1 98.06 74 THR A N 1
ATOM 591 C CA . THR A 1 74 ? 8.68 3.992 -8.25 1 98.06 74 THR A CA 1
ATOM 592 C C . THR A 1 74 ? 8.117 5.281 -8.836 1 98.06 74 THR A C 1
ATOM 594 O O . THR A 1 74 ? 8.453 5.656 -9.969 1 98.06 74 THR A O 1
ATOM 597 N N . SER A 1 75 ? 7.148 5.914 -8.086 1 95.75 75 SER A N 1
ATOM 598 C CA . SER A 1 75 ? 6.617 7.215 -8.477 1 95.75 75 SER A CA 1
ATOM 599 C C . SER A 1 75 ? 7.734 8.234 -8.656 1 95.75 75 SER A C 1
ATOM 601 O O . SER A 1 75 ? 8.734 8.203 -7.941 1 95.75 75 SER A O 1
ATOM 603 N N . PRO A 1 76 ? 7.52 9.188 -9.5 1 95.38 76 PRO A N 1
ATOM 604 C CA . PRO A 1 76 ? 8.578 10.148 -9.812 1 95.38 76 PRO A CA 1
ATOM 605 C C . PRO A 1 76 ? 8.641 11.305 -8.812 1 95.38 76 PRO A C 1
ATOM 607 O O . PRO A 1 76 ? 9.078 12.398 -9.164 1 95.38 76 PRO A O 1
ATOM 610 N N . TYR A 1 77 ? 8.219 11.109 -7.629 1 95.12 77 TYR A N 1
ATOM 611 C CA . TYR A 1 77 ? 8.305 12.141 -6.605 1 95.12 77 TYR A CA 1
ATOM 612 C C . TYR A 1 77 ? 9.75 12.367 -6.18 1 95.12 77 TYR A C 1
ATOM 614 O O . TYR A 1 77 ? 10.531 11.422 -6.094 1 95.12 77 TYR A O 1
ATOM 622 N N . THR A 1 78 ? 10.094 13.547 -5.812 1 95.25 78 THR A N 1
ATOM 623 C CA . THR A 1 78 ? 11.469 13.93 -5.535 1 95.25 78 THR A CA 1
ATOM 624 C C . THR A 1 78 ? 11.969 13.266 -4.258 1 95.25 78 THR A C 1
ATOM 626 O O . THR A 1 78 ? 13.172 13.039 -4.094 1 95.25 78 THR A O 1
ATOM 629 N N . CYS A 1 79 ? 11.086 12.938 -3.369 1 97.81 79 CYS A N 1
ATOM 630 C CA . CYS A 1 79 ? 11.492 12.359 -2.096 1 97.81 79 CYS A CA 1
ATOM 631 C C . CYS A 1 79 ? 11.641 10.844 -2.209 1 97.81 79 CYS A C 1
ATOM 633 O O . CYS A 1 79 ? 11.93 10.164 -1.222 1 97.81 79 CYS A O 1
ATOM 635 N N . VAL A 1 80 ? 11.414 10.242 -3.385 1 98.38 80 VAL A N 1
ATOM 636 C CA . VAL A 1 80 ? 11.461 8.797 -3.588 1 98.38 80 VAL A CA 1
ATOM 637 C C . VAL A 1 80 ? 12.711 8.43 -4.391 1 98.38 80 VAL A C 1
ATOM 639 O O . VAL A 1 80 ? 12.992 9.039 -5.426 1 98.38 80 VAL A O 1
ATOM 642 N N . VAL A 1 81 ? 13.43 7.453 -3.908 1 98.44 81 VAL A N 1
ATOM 643 C CA . VAL A 1 81 ? 14.547 6.914 -4.68 1 98.44 81 VAL A CA 1
ATOM 644 C C . VAL A 1 81 ? 14.016 6.152 -5.891 1 98.44 81 VAL A C 1
ATOM 646 O O . VAL A 1 81 ? 13.203 5.234 -5.746 1 98.44 81 VAL A O 1
ATOM 649 N N . PRO A 1 82 ? 14.469 6.555 -7.09 1 98.25 82 PRO A N 1
ATOM 650 C CA . PRO A 1 82 ? 14.016 5.82 -8.273 1 98.25 82 PRO A CA 1
ATOM 651 C C . PRO A 1 82 ? 14.453 4.355 -8.258 1 98.25 82 PRO A C 1
ATOM 653 O O . PRO A 1 82 ? 15.641 4.07 -8.102 1 98.25 82 PRO A O 1
ATOM 656 N N . ARG A 1 83 ? 13.531 3.496 -8.375 1 98.19 83 ARG A N 1
ATOM 657 C CA . ARG A 1 83 ? 13.789 2.061 -8.398 1 98.19 83 ARG A CA 1
ATOM 658 C C . ARG A 1 83 ? 12.914 1.366 -9.438 1 98.19 83 ARG A C 1
ATOM 660 O O . ARG A 1 83 ? 11.797 1.805 -9.711 1 98.19 83 ARG A O 1
ATOM 667 N N . ARG A 1 84 ? 13.438 0.394 -10.047 1 98.38 84 ARG A N 1
ATOM 668 C CA . ARG A 1 84 ? 12.719 -0.607 -10.836 1 98.38 84 ARG A CA 1
ATOM 669 C C . ARG A 1 84 ? 12.648 -1.936 -10.094 1 98.38 84 ARG A C 1
ATOM 671 O O . ARG A 1 84 ? 13.672 -2.482 -9.68 1 98.38 84 ARG A O 1
ATOM 678 N N . PHE A 1 85 ? 11.438 -2.445 -9.859 1 98.56 85 PHE A N 1
ATOM 679 C CA . PHE A 1 85 ? 11.289 -3.572 -8.945 1 98.56 85 PHE A CA 1
ATOM 680 C C . PHE A 1 85 ? 10.164 -4.492 -9.406 1 98.56 85 PHE A C 1
ATOM 682 O O . PHE A 1 85 ? 9.383 -4.137 -10.297 1 98.56 85 PHE A O 1
ATOM 689 N N . GLY A 1 86 ? 10.18 -5.699 -8.906 1 98.62 86 GLY A N 1
ATOM 690 C CA . GLY A 1 86 ? 9.062 -6.605 -9.109 1 98.62 86 GLY A CA 1
ATOM 691 C C . GLY A 1 86 ? 8.008 -6.504 -8.023 1 98.62 86 GLY A C 1
ATOM 692 O O . GLY A 1 86 ? 8.336 -6.391 -6.84 1 98.62 86 GLY A O 1
ATOM 693 N N . TYR A 1 87 ? 6.809 -6.488 -8.43 1 98.81 87 TYR A N 1
ATOM 694 C CA . TYR A 1 87 ? 5.715 -6.492 -7.469 1 98.81 87 TYR A CA 1
ATOM 695 C C . TYR A 1 87 ? 4.816 -7.707 -7.668 1 98.81 87 TYR A C 1
ATOM 697 O O . TYR A 1 87 ? 4.258 -7.906 -8.75 1 98.81 87 TYR A O 1
ATOM 705 N N . ILE A 1 88 ? 4.734 -8.492 -6.586 1 98.75 88 ILE A N 1
ATOM 706 C CA . ILE A 1 88 ? 3.842 -9.648 -6.613 1 98.75 88 ILE A CA 1
ATOM 707 C C . ILE A 1 88 ? 2.428 -9.211 -6.227 1 98.75 88 ILE A C 1
ATOM 709 O O . ILE A 1 88 ? 2.18 -8.828 -5.082 1 98.75 88 ILE A O 1
ATOM 713 N N . PHE A 1 89 ? 1.551 -9.359 -7.152 1 97.62 89 PHE A N 1
ATOM 714 C CA . PHE A 1 89 ? 0.161 -9 -6.895 1 97.62 89 PHE A CA 1
ATOM 715 C C . PHE A 1 89 ? -0.566 -10.133 -6.176 1 97.62 89 PHE A C 1
ATOM 717 O O . PHE A 1 89 ? -1.314 -9.891 -5.227 1 97.62 89 PHE A O 1
ATOM 724 N N . ASP A 1 90 ? -0.353 -11.25 -6.707 1 97.56 90 ASP A N 1
ATOM 725 C CA . ASP A 1 90 ? -1.127 -12.391 -6.219 1 97.56 90 ASP A CA 1
ATOM 726 C C . ASP A 1 90 ? -0.267 -13.648 -6.148 1 97.56 90 ASP A C 1
ATOM 728 O O . ASP A 1 90 ? 0.546 -13.906 -7.039 1 97.56 90 ASP A O 1
ATOM 732 N N . ILE A 1 91 ? -0.392 -14.359 -5.129 1 97.06 91 ILE A N 1
ATOM 733 C CA . ILE A 1 91 ? 0.109 -15.719 -4.984 1 97.06 91 ILE A CA 1
ATOM 734 C C . ILE A 1 91 ? -0.947 -16.594 -4.305 1 97.06 91 ILE A C 1
ATOM 736 O O . ILE A 1 91 ? -1.483 -16.219 -3.256 1 97.06 91 ILE A O 1
ATOM 740 N N . VAL A 1 92 ? -1.276 -17.641 -4.941 1 96.69 92 VAL A N 1
ATOM 741 C CA . VAL A 1 92 ? -2.324 -18.5 -4.402 1 96.69 92 VAL A CA 1
ATOM 742 C C . VAL A 1 92 ? -1.931 -19.953 -4.574 1 96.69 92 VAL A C 1
ATOM 744 O O . VAL A 1 92 ? -1.353 -20.344 -5.598 1 96.69 92 VAL A O 1
ATOM 747 N N . VAL A 1 93 ? -2.111 -20.703 -3.6 1 95.75 93 VAL A N 1
ATOM 748 C CA . VAL A 1 93 ? -1.952 -22.156 -3.609 1 95.75 93 VAL A CA 1
ATOM 749 C C . VAL A 1 93 ? -3.281 -22.828 -3.264 1 95.75 93 VAL A C 1
ATOM 751 O O . VAL A 1 93 ? -3.943 -22.438 -2.297 1 95.75 93 VAL A O 1
ATOM 754 N N . ASP A 1 94 ? -3.623 -23.719 -4.051 1 94.38 94 ASP A N 1
ATOM 755 C CA . ASP A 1 94 ? -4.824 -24.5 -3.775 1 94.38 94 ASP A CA 1
ATOM 756 C C . ASP A 1 94 ? -4.797 -25.062 -2.354 1 94.38 94 ASP A C 1
ATOM 758 O O . ASP A 1 94 ? -3.832 -25.719 -1.955 1 94.38 94 ASP A O 1
ATOM 762 N N . PRO A 1 95 ? -5.859 -24.828 -1.653 1 88.81 95 PRO A N 1
ATOM 763 C CA . PRO A 1 95 ? -5.898 -25.312 -0.267 1 88.81 95 PRO A CA 1
ATOM 764 C C . PRO A 1 95 ? -5.703 -26.812 -0.155 1 88.81 95 PRO A C 1
ATOM 766 O O . PRO A 1 95 ? -5.207 -27.297 0.864 1 88.81 95 PRO A O 1
ATOM 769 N N . ALA A 1 96 ? -6.008 -27.531 -1.188 1 85.19 96 ALA A N 1
ATOM 770 C CA . ALA A 1 96 ? -5.938 -28.984 -1.17 1 85.19 96 ALA A CA 1
ATOM 771 C C . ALA A 1 96 ? -4.488 -29.469 -1.138 1 85.19 96 ALA A C 1
ATOM 773 O O . ALA A 1 96 ? -4.219 -30.625 -0.806 1 85.19 96 ALA A O 1
ATOM 774 N N . VAL A 1 97 ? -3.545 -28.656 -1.402 1 82.31 97 VAL A N 1
ATOM 775 C CA . VAL A 1 97 ? -2.148 -29.062 -1.482 1 82.31 97 VAL A CA 1
ATOM 776 C C . VAL A 1 97 ? -1.279 -28.125 -0.661 1 82.31 97 VAL A C 1
ATOM 778 O O . VAL A 1 97 ? -0.084 -27.969 -0.93 1 82.31 97 VAL A O 1
ATOM 781 N N . ARG A 1 98 ? -1.863 -27.516 0.25 1 77.69 98 ARG A N 1
ATOM 782 C CA . ARG A 1 98 ? -1.091 -26.594 1.084 1 77.69 98 ARG A CA 1
ATOM 783 C C . ARG A 1 98 ? -0.192 -27.359 2.051 1 77.69 98 ARG A C 1
ATOM 785 O O . ARG 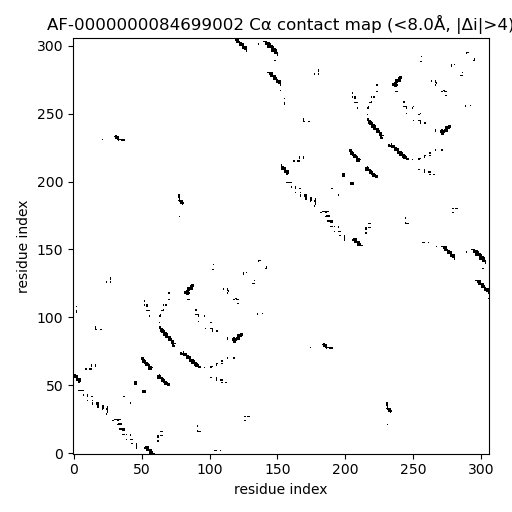A 1 98 ? -0.455 -28.531 2.361 1 77.69 98 ARG A O 1
ATOM 792 N N . GLY A 1 99 ? 0.884 -26.703 2.379 1 78.94 99 GLY A N 1
ATOM 793 C CA . GLY A 1 99 ? 1.823 -27.281 3.322 1 78.94 99 GLY A CA 1
ATOM 794 C C . GLY A 1 99 ? 2.84 -28.188 2.664 1 78.94 99 GLY A C 1
ATOM 795 O O . GLY A 1 99 ? 3.521 -28.969 3.342 1 78.94 99 GLY A O 1
ATOM 796 N N . GLN A 1 100 ? 2.893 -28.094 1.317 1 84.06 100 GLN A N 1
ATOM 797 C CA . GLN A 1 100 ? 3.797 -28.969 0.575 1 84.06 100 GLN A CA 1
ATOM 798 C C . GLN A 1 100 ? 4.918 -28.172 -0.082 1 84.06 100 GLN A C 1
ATOM 800 O O . GLN A 1 100 ? 5.621 -28.672 -0.955 1 84.06 100 GLN A O 1
ATOM 805 N N . GLY A 1 101 ? 4.992 -26.922 0.24 1 91.88 101 GLY A N 1
ATOM 806 C CA . GLY A 1 101 ? 6.102 -26.109 -0.227 1 91.88 101 GLY A CA 1
ATOM 807 C C . GLY A 1 101 ? 5.809 -25.406 -1.533 1 91.88 101 GLY A C 1
ATOM 808 O O . GLY A 1 101 ? 6.688 -24.75 -2.098 1 91.88 101 GLY A O 1
ATOM 809 N N . THR A 1 102 ? 4.594 -25.547 -2.016 1 94.38 102 THR A N 1
ATOM 810 C CA . THR A 1 102 ? 4.207 -24.953 -3.291 1 94.38 102 THR A CA 1
ATOM 811 C C . THR A 1 102 ? 4.375 -23.438 -3.254 1 94.38 102 THR A C 1
ATOM 813 O O . THR A 1 102 ? 4.922 -22.844 -4.188 1 94.38 102 THR A O 1
ATOM 816 N N . GLY A 1 103 ? 3.977 -22.812 -2.188 1 95.88 103 GLY A N 1
ATOM 817 C CA . GLY A 1 103 ? 4.109 -21.375 -2.049 1 95.88 103 GLY A CA 1
ATOM 818 C C . GLY A 1 103 ? 5.551 -20.906 -2.119 1 95.88 103 GLY A C 1
ATOM 819 O O . GLY A 1 103 ? 5.859 -19.938 -2.826 1 95.88 103 GLY A O 1
ATOM 820 N N . LYS A 1 104 ? 6.367 -21.578 -1.444 1 96.19 104 LYS A N 1
ATOM 821 C CA . LYS A 1 104 ? 7.785 -21.234 -1.447 1 96.19 104 LYS A CA 1
ATOM 822 C C . LYS A 1 104 ? 8.383 -21.359 -2.846 1 96.19 104 LYS A C 1
ATOM 824 O O . LYS A 1 104 ? 9.148 -20.5 -3.281 1 96.19 104 LYS A O 1
ATOM 829 N N . LYS A 1 105 ? 8.094 -22.438 -3.471 1 97 105 LYS A N 1
ATOM 830 C CA . LYS A 1 105 ? 8.633 -22.672 -4.805 1 97 105 LYS A CA 1
ATOM 831 C C . LYS A 1 105 ? 8.203 -21.578 -5.777 1 97 105 LYS A C 1
ATOM 833 O O . LYS A 1 105 ? 8.992 -21.125 -6.602 1 97 105 LYS A O 1
ATOM 838 N N . LEU A 1 106 ? 6.93 -21.203 -5.715 1 98 106 LEU A N 1
ATOM 839 C CA . LEU A 1 106 ? 6.43 -20.109 -6.543 1 98 106 LEU A CA 1
ATOM 840 C C . LEU A 1 106 ? 7.148 -18.797 -6.215 1 98 106 LEU A C 1
ATOM 842 O O . LEU A 1 106 ? 7.602 -18.094 -7.117 1 98 106 LEU A O 1
ATOM 846 N N . LEU A 1 107 ? 7.246 -18.531 -4.953 1 98 107 LEU A N 1
ATOM 847 C CA . LEU A 1 107 ? 7.902 -17.328 -4.48 1 98 107 LEU A CA 1
ATOM 848 C C . LEU A 1 107 ? 9.352 -17.266 -4.953 1 98 107 LEU A C 1
ATOM 850 O O . LEU A 1 107 ? 9.812 -16.234 -5.445 1 98 107 LEU A O 1
ATOM 854 N N . ASP A 1 108 ? 10.047 -18.344 -4.852 1 97.69 108 ASP A N 1
ATOM 855 C CA . ASP A 1 108 ? 11.438 -18.438 -5.293 1 97.69 108 ASP A CA 1
ATOM 856 C C . ASP A 1 108 ? 11.555 -18.188 -6.793 1 97.69 108 ASP A C 1
ATOM 858 O O . ASP A 1 108 ? 12.461 -17.484 -7.246 1 97.69 108 ASP A O 1
ATOM 862 N N . ALA A 1 109 ? 10.672 -18.781 -7.492 1 98.38 109 ALA A N 1
ATOM 863 C CA . ALA A 1 109 ? 10.703 -18.625 -8.945 1 98.38 109 ALA A CA 1
ATOM 864 C C . ALA A 1 109 ? 10.469 -17.172 -9.344 1 98.38 109 ALA A C 1
ATOM 866 O O . ALA A 1 109 ? 11.109 -16.656 -10.266 1 98.38 109 ALA A O 1
ATOM 867 N N . VAL A 1 110 ? 9.555 -16.484 -8.727 1 98.5 110 VAL A N 1
ATOM 868 C CA . VAL A 1 110 ? 9.305 -15.078 -9.008 1 98.5 110 VAL A CA 1
ATOM 869 C C . VAL A 1 110 ? 10.531 -14.25 -8.641 1 98.5 110 VAL A C 1
ATOM 871 O O . VAL A 1 110 ? 10.875 -13.297 -9.336 1 98.5 110 VAL A O 1
ATOM 874 N N . LYS A 1 111 ? 11.141 -14.594 -7.551 1 98.31 111 LYS A N 1
ATOM 875 C CA . LYS A 1 111 ? 12.375 -13.906 -7.152 1 98.31 111 LYS A CA 1
ATOM 876 C C . LYS A 1 111 ? 13.445 -14.039 -8.227 1 98.31 111 LYS A C 1
ATOM 878 O O . LYS A 1 111 ? 14.125 -13.062 -8.555 1 98.31 111 LYS A O 1
ATOM 883 N N . ASP A 1 112 ? 13.594 -15.227 -8.695 1 98 112 ASP A N 1
ATOM 884 C CA . ASP A 1 112 ? 14.555 -15.461 -9.766 1 98 112 ASP A CA 1
ATOM 885 C C . ASP A 1 112 ? 14.227 -14.617 -10.992 1 98 112 ASP A C 1
ATOM 887 O O . ASP A 1 112 ? 15.117 -14.023 -11.602 1 98 112 ASP A O 1
ATOM 891 N N . TRP A 1 113 ? 12.984 -14.609 -11.383 1 97.75 113 TRP A N 1
ATOM 892 C CA . TRP A 1 113 ? 12.531 -13.758 -12.484 1 97.75 113 TRP A CA 1
ATOM 893 C C . TRP A 1 113 ? 12.898 -12.305 -12.234 1 97.75 113 TRP A C 1
ATOM 895 O O . TRP A 1 113 ? 13.453 -11.633 -13.117 1 97.75 113 TRP A O 1
ATOM 905 N N . SER A 1 114 ? 12.547 -11.836 -11.062 1 98.19 114 SER A N 1
ATOM 906 C CA . SER A 1 114 ? 12.836 -10.453 -10.695 1 98.19 114 SER A CA 1
ATOM 907 C C . SER A 1 114 ? 14.328 -10.141 -10.828 1 98.19 114 SER A C 1
ATOM 909 O O . SER A 1 114 ? 14.703 -9.117 -11.391 1 98.19 114 SER A O 1
ATOM 911 N N . LYS A 1 115 ? 15.148 -11.008 -10.383 1 98 115 LYS A N 1
ATOM 912 C CA . LYS A 1 115 ? 16.594 -10.836 -10.5 1 98 115 LYS A CA 1
ATOM 913 C C . LYS A 1 115 ? 17.016 -10.789 -11.961 1 98 115 LYS A C 1
ATOM 915 O O . LYS A 1 115 ? 17.844 -9.945 -12.344 1 98 115 LYS A O 1
ATOM 920 N N . ALA A 1 116 ? 16.484 -11.664 -12.672 1 97.31 116 ALA A N 1
ATOM 921 C CA . ALA A 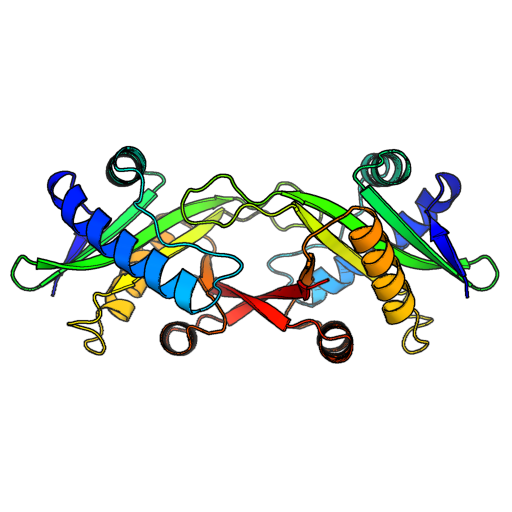1 116 ? 16.828 -11.742 -14.086 1 97.31 116 ALA A CA 1
ATOM 922 C C . ALA A 1 116 ? 16.453 -10.453 -14.812 1 97.31 116 ALA A C 1
ATOM 924 O O . ALA A 1 116 ? 17.094 -10.07 -15.789 1 97.31 116 ALA A O 1
ATOM 925 N N . GLN A 1 117 ? 15.406 -9.773 -14.352 1 97.25 117 GLN A N 1
ATOM 926 C CA . GLN A 1 117 ? 14.945 -8.523 -14.945 1 97.25 117 GLN A CA 1
ATOM 927 C C . GLN A 1 117 ? 15.805 -7.344 -14.484 1 97.25 117 GLN A C 1
ATOM 929 O O . GLN A 1 117 ? 15.594 -6.211 -14.93 1 97.25 117 GLN A O 1
ATOM 934 N N . GLY A 1 118 ? 16.672 -7.555 -13.523 1 97.69 118 GLY A N 1
ATOM 935 C CA . GLY A 1 118 ? 17.516 -6.488 -13.008 1 97.69 118 GLY A CA 1
ATOM 936 C C . GLY A 1 118 ? 16.828 -5.621 -11.977 1 97.69 118 GLY A C 1
ATOM 937 O O . GLY A 1 118 ? 17.188 -4.461 -11.789 1 97.69 118 GLY A O 1
ATOM 938 N N . HIS A 1 119 ? 15.797 -6.148 -11.391 1 98.19 119 HIS A N 1
ATOM 939 C CA . HIS A 1 119 ? 15.078 -5.406 -10.359 1 98.19 119 HIS A CA 1
ATOM 940 C C . HIS A 1 119 ? 15.961 -5.168 -9.141 1 98.19 119 HIS A C 1
ATOM 942 O O . HIS A 1 119 ? 16.828 -5.992 -8.82 1 98.19 119 HIS A O 1
ATOM 948 N N . THR A 1 120 ? 15.734 -4.055 -8.422 1 98.5 120 THR A N 1
ATOM 949 C CA . THR A 1 120 ? 16.453 -3.76 -7.188 1 98.5 120 THR A CA 1
ATOM 950 C C . THR A 1 120 ? 15.953 -4.629 -6.043 1 98.5 120 THR A C 1
ATOM 952 O O . THR A 1 120 ? 16.703 -4.938 -5.113 1 98.5 120 THR A O 1
ATOM 955 N N . HIS A 1 121 ? 14.664 -4.969 -6.086 1 98.56 121 HIS A N 1
ATOM 956 C CA . HIS A 1 121 ? 14.008 -5.727 -5.031 1 98.56 121 HIS A CA 1
ATOM 957 C C . HIS A 1 121 ? 12.68 -6.297 -5.512 1 98.56 121 HIS A C 1
ATOM 959 O O . HIS A 1 121 ? 12.25 -6.023 -6.637 1 98.56 121 HIS A O 1
ATOM 965 N N . LEU A 1 122 ? 12.156 -7.156 -4.707 1 98.75 122 LEU A N 1
ATOM 966 C CA . LEU A 1 122 ? 10.82 -7.723 -4.875 1 98.75 122 LEU A CA 1
ATOM 967 C C . LEU A 1 122 ? 9.914 -7.324 -3.719 1 98.75 122 LEU A C 1
ATOM 969 O O . LEU A 1 122 ? 10.328 -7.34 -2.559 1 98.75 122 LEU A O 1
ATOM 973 N N . GLU A 1 123 ? 8.672 -6.902 -4.07 1 98.69 123 GLU A N 1
ATOM 974 C CA . GLU A 1 123 ? 7.711 -6.445 -3.072 1 98.69 123 GLU A CA 1
ATOM 975 C C . GLU A 1 123 ? 6.379 -7.18 -3.215 1 98.69 123 GLU A C 1
ATOM 977 O O . GLU A 1 123 ? 6.062 -7.691 -4.289 1 98.69 123 GLU A O 1
ATOM 982 N N . LEU A 1 124 ? 5.688 -7.203 -2.162 1 98.69 124 LEU A N 1
ATOM 983 C CA . LEU A 1 124 ? 4.32 -7.707 -2.158 1 98.69 124 LEU A CA 1
ATOM 984 C C . LEU A 1 124 ? 3.518 -7.09 -1.019 1 98.69 124 LEU A C 1
ATOM 986 O O . LEU A 1 124 ? 4.082 -6.449 -0.129 1 98.69 124 LEU A O 1
ATOM 990 N N . SER A 1 125 ? 2.242 -7.25 -1.066 1 98.44 125 SER A N 1
ATOM 991 C CA . SER A 1 125 ? 1.334 -6.855 0.006 1 98.44 125 SER A CA 1
ATOM 992 C C . SER A 1 125 ? 0.491 -8.039 0.475 1 98.44 125 SER A C 1
ATOM 994 O O . SER A 1 125 ? 0.135 -8.906 -0.322 1 98.44 125 SER A O 1
ATOM 996 N N . VAL A 1 126 ? 0.188 -8.016 1.729 1 98.44 126 VAL A N 1
ATOM 997 C CA . VAL A 1 126 ? -0.513 -9.148 2.322 1 98.44 126 VAL A CA 1
ATOM 998 C C . VAL A 1 126 ? -1.486 -8.656 3.389 1 98.44 126 VAL A C 1
ATOM 1000 O O . VAL A 1 126 ? -1.191 -7.699 4.113 1 98.44 126 VAL A O 1
ATOM 1003 N N . LEU A 1 127 ? -2.65 -9.25 3.465 1 98.5 127 LEU A N 1
ATOM 1004 C CA . LEU A 1 127 ? -3.604 -8.953 4.531 1 98.5 127 LEU A CA 1
ATOM 1005 C C . LEU A 1 127 ? -3.092 -9.469 5.871 1 98.5 127 LEU A C 1
ATOM 1007 O O . LEU A 1 127 ? -2.598 -10.594 5.965 1 98.5 127 LEU A O 1
ATOM 1011 N N . PRO A 1 128 ? -3.223 -8.625 6.883 1 97.88 128 PRO A N 1
ATOM 1012 C CA . PRO A 1 128 ? -2.719 -9.039 8.195 1 97.88 128 PRO A CA 1
ATOM 1013 C C . PRO A 1 128 ? -3.328 -10.352 8.68 1 97.88 128 PRO A C 1
ATOM 1015 O O . PRO A 1 128 ? -2.697 -11.078 9.445 1 97.88 128 PRO A O 1
A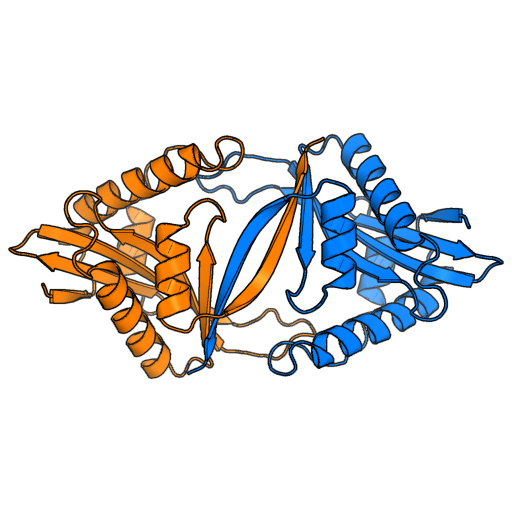TOM 1018 N N . GLU A 1 129 ? -4.484 -10.68 8.281 1 98.12 129 GLU A N 1
ATOM 1019 C CA . GLU A 1 129 ? -5.199 -11.883 8.695 1 98.12 129 GLU A CA 1
ATOM 1020 C C . GLU A 1 129 ? -4.586 -13.133 8.07 1 98.12 129 GLU A C 1
ATOM 1022 O O . GLU A 1 129 ? -4.852 -14.25 8.516 1 98.12 129 GLU A O 1
ATOM 1027 N N . ASN A 1 130 ? -3.852 -12.922 7.004 1 96.94 130 ASN A N 1
ATOM 1028 C CA . ASN A 1 130 ? -3.25 -14.055 6.309 1 96.94 130 ASN A CA 1
ATOM 1029 C C . ASN A 1 130 ? -1.952 -14.5 6.98 1 96.94 130 ASN A C 1
ATOM 1031 O O . ASN A 1 130 ? -0.876 -14.398 6.387 1 96.94 130 ASN A O 1
ATOM 1035 N N . THR A 1 131 ? -2.043 -15.062 8.117 1 95.94 131 THR A N 1
ATOM 1036 C CA . THR A 1 131 ? -0.902 -15.367 8.969 1 95.94 131 THR A CA 1
ATOM 1037 C C . THR A 1 131 ? -0.025 -16.438 8.336 1 95.94 131 THR A C 1
ATOM 1039 O O . THR A 1 131 ? 1.192 -16.453 8.531 1 95.94 131 THR A O 1
ATOM 1042 N N . GLY A 1 132 ? -0.649 -17.391 7.609 1 93.31 132 GLY A N 1
ATOM 1043 C CA . GLY A 1 132 ? 0.135 -18.391 6.906 1 93.31 132 GLY A CA 1
ATOM 1044 C C . GLY A 1 132 ? 1.082 -17.797 5.883 1 93.31 132 GLY A C 1
ATOM 1045 O O . GLY A 1 132 ? 2.266 -18.156 5.848 1 93.31 132 GLY A O 1
ATOM 1046 N N . ALA A 1 133 ? 0.558 -16.922 5.039 1 94.94 133 ALA A N 1
ATOM 1047 C CA . ALA A 1 133 ? 1.388 -16.25 4.043 1 94.94 133 ALA A CA 1
ATOM 1048 C C . ALA A 1 133 ? 2.465 -15.398 4.707 1 94.94 133 ALA A C 1
ATOM 1050 O O . ALA A 1 133 ? 3.619 -15.391 4.27 1 94.94 133 ALA A O 1
ATOM 1051 N N . MET A 1 134 ? 2.092 -14.703 5.77 1 96.12 134 MET A N 1
ATOM 1052 C CA . MET A 1 134 ? 3.033 -13.852 6.492 1 96.12 134 MET A CA 1
ATOM 1053 C C . MET A 1 134 ? 4.223 -14.664 7 1 96.12 134 MET A C 1
ATOM 1055 O O . MET A 1 134 ? 5.371 -14.242 6.859 1 96.12 134 MET A O 1
ATOM 1059 N N . ARG A 1 135 ? 3.965 -15.75 7.566 1 95.38 135 ARG A N 1
ATOM 1060 C CA . ARG A 1 135 ? 5.023 -16.625 8.07 1 95.38 135 ARG A CA 1
ATOM 1061 C C . ARG A 1 135 ? 5.945 -17.078 6.941 1 95.38 135 ARG A C 1
ATOM 1063 O O . ARG A 1 135 ? 7.164 -17.109 7.105 1 95.38 135 ARG A O 1
ATOM 1070 N N . LEU A 1 136 ? 5.348 -17.453 5.855 1 95.75 136 LEU A N 1
ATOM 1071 C CA . LEU A 1 136 ? 6.129 -17.859 4.688 1 95.75 136 LEU A CA 1
ATOM 1072 C C . LEU A 1 136 ? 7.059 -16.734 4.246 1 95.75 136 LEU A C 1
ATOM 1074 O O . LEU A 1 136 ? 8.258 -16.953 4.043 1 95.75 136 LEU A O 1
ATOM 1078 N N . TYR A 1 137 ? 6.496 -15.5 4.09 1 97.94 137 TYR A N 1
ATOM 1079 C CA . TYR A 1 137 ? 7.281 -14.367 3.609 1 97.94 137 TYR A CA 1
ATOM 1080 C C . TYR A 1 137 ? 8.406 -14.039 4.578 1 97.94 137 TYR A C 1
ATOM 1082 O O . TYR A 1 137 ? 9.539 -13.789 4.16 1 97.94 137 TYR A O 1
ATOM 1090 N N . GLU A 1 138 ? 8.055 -14.078 5.836 1 96.88 138 GLU A N 1
ATOM 1091 C CA . GLU A 1 138 ? 9.062 -13.805 6.855 1 96.88 138 GLU A CA 1
ATOM 1092 C C . GLU A 1 138 ? 10.18 -14.844 6.82 1 96.88 138 GLU A C 1
ATOM 1094 O O . GLU A 1 138 ? 11.359 -14.5 6.895 1 96.88 138 GLU A O 1
ATOM 1099 N N . ARG A 1 139 ? 9.828 -16.078 6.734 1 96.44 139 ARG A N 1
ATOM 1100 C CA . ARG A 1 139 ? 10.789 -17.172 6.664 1 96.44 139 ARG A CA 1
ATOM 1101 C C . ARG A 1 139 ? 11.703 -17.016 5.449 1 96.44 139 ARG A C 1
ATOM 1103 O O . ARG A 1 139 ? 12.891 -17.344 5.512 1 96.44 139 ARG A O 1
ATOM 1110 N N . GLU A 1 140 ? 11.125 -16.531 4.398 1 97 140 GLU A N 1
ATOM 1111 C CA . GLU A 1 140 ? 11.875 -16.391 3.152 1 97 140 GLU A CA 1
ATOM 1112 C C . GLU A 1 140 ? 12.672 -15.094 3.127 1 97 140 GLU A C 1
ATOM 1114 O O . GLU A 1 140 ? 13.289 -14.766 2.113 1 97 140 GLU A O 1
ATOM 1119 N N . GLY A 1 141 ? 12.602 -14.273 4.168 1 97.81 141 GLY A N 1
ATOM 1120 C CA . GLY A 1 141 ? 13.508 -13.148 4.32 1 97.81 141 GLY A CA 1
ATOM 1121 C C . GLY A 1 141 ? 12.867 -11.812 3.992 1 97.81 141 GLY A C 1
ATOM 1122 O O . GLY A 1 141 ? 13.539 -10.781 4.004 1 97.81 141 GLY A O 1
ATOM 1123 N N . TYR A 1 142 ? 11.57 -11.828 3.705 1 98.56 142 TYR A N 1
ATOM 1124 C CA . TYR A 1 142 ? 10.883 -10.57 3.455 1 98.56 142 TYR A CA 1
ATOM 1125 C C . TYR A 1 142 ? 10.734 -9.766 4.742 1 98.56 142 TYR A C 1
ATOM 1127 O O . TYR A 1 142 ? 10.492 -10.328 5.809 1 98.56 142 TYR A O 1
ATOM 1135 N N . GLN A 1 143 ? 10.859 -8.461 4.566 1 98.25 143 GLN A N 1
ATOM 1136 C CA . GLN A 1 143 ? 10.727 -7.559 5.703 1 98.25 143 GLN A CA 1
ATOM 1137 C C . GLN A 1 143 ? 9.648 -6.504 5.445 1 98.25 143 GLN A C 1
ATOM 1139 O O . GLN A 1 143 ? 9.5 -6.031 4.32 1 98.25 143 GLN A O 1
ATOM 1144 N N . PRO A 1 144 ? 8.945 -6.137 6.496 1 98 144 PRO A N 1
ATOM 1145 C CA . PRO A 1 144 ? 7.949 -5.078 6.312 1 98 144 PRO A CA 1
ATOM 1146 C C . PRO A 1 144 ? 8.578 -3.75 5.891 1 98 144 PRO A C 1
ATOM 1148 O O . PRO A 1 144 ? 9.633 -3.369 6.402 1 98 144 PRO A O 1
ATOM 1151 N N . VAL A 1 145 ? 7.898 -3.084 4.957 1 98.5 145 VAL A N 1
ATOM 1152 C CA . VAL A 1 145 ? 8.438 -1.795 4.531 1 98.5 145 VAL A CA 1
ATOM 1153 C C . VAL A 1 145 ? 7.367 -0.715 4.684 1 98.5 145 VAL A C 1
ATOM 1155 O O . VAL A 1 145 ? 7.684 0.471 4.793 1 98.5 145 VAL A O 1
ATOM 1158 N N . ILE A 1 146 ? 6.113 -1.095 4.648 1 98.62 146 ILE A N 1
ATOM 1159 C CA . ILE A 1 146 ? 5.004 -0.167 4.855 1 98.62 146 ILE A CA 1
ATOM 1160 C C . ILE A 1 146 ? 3.85 -0.889 5.543 1 98.62 146 ILE A C 1
ATOM 1162 O O . ILE A 1 146 ? 3.537 -2.035 5.211 1 98.62 146 ILE A O 1
ATOM 1166 N N . HIS A 1 147 ? 3.238 -0.271 6.484 1 98.56 147 HIS A N 1
ATOM 1167 C CA . HIS A 1 147 ? 1.964 -0.697 7.055 1 98.56 147 HIS A CA 1
ATOM 1168 C C . HIS A 1 147 ? 0.845 0.272 6.688 1 98.56 147 HIS A C 1
ATOM 1170 O O . HIS A 1 147 ? 0.99 1.485 6.852 1 98.56 147 HIS A O 1
ATOM 1176 N N . THR A 1 148 ? -0.192 -0.255 6.141 1 98.69 148 THR A N 1
ATOM 1177 C CA . THR A 1 148 ? -1.394 0.55 5.957 1 98.69 148 THR A CA 1
ATOM 1178 C C . THR A 1 148 ? -2.393 0.3 7.082 1 98.69 148 THR A C 1
ATOM 1180 O O . THR A 1 148 ? -2.705 -0.851 7.398 1 98.69 148 THR A O 1
ATOM 1183 N N . LEU A 1 149 ? -2.85 1.352 7.734 1 98.75 149 LEU A N 1
ATOM 1184 C CA . LEU A 1 149 ? -3.805 1.294 8.836 1 98.75 149 LEU A CA 1
ATOM 1185 C C . LEU A 1 149 ? -5.094 2.025 8.477 1 98.75 149 LEU A C 1
ATOM 1187 O O . LEU A 1 149 ? -5.086 2.924 7.633 1 98.75 149 LEU A O 1
ATOM 1191 N N . ALA A 1 150 ? -6.164 1.635 9.125 1 98.69 150 ALA A N 1
ATOM 1192 C CA . ALA A 1 150 ? -7.449 2.275 8.852 1 98.69 150 ALA A CA 1
ATOM 1193 C C . ALA A 1 150 ? -8.305 2.342 10.109 1 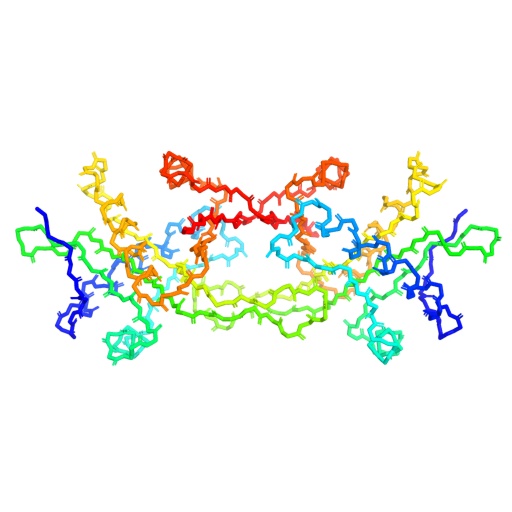98.69 150 ALA A C 1
ATOM 1195 O O . ALA A 1 150 ? -8.094 1.577 11.055 1 98.69 150 ALA A O 1
ATOM 1196 N N . ILE A 1 151 ? -9.211 3.281 10.141 1 98.31 151 ILE A N 1
ATOM 1197 C CA . ILE A 1 151 ? -10.234 3.393 11.172 1 98.31 151 ILE A CA 1
ATOM 1198 C C . ILE A 1 151 ? -11.594 3.648 10.523 1 98.31 151 ILE A C 1
ATOM 1200 O O . ILE A 1 151 ? -11.719 4.512 9.648 1 98.31 151 ILE A O 1
ATOM 1204 N N . LYS A 1 152 ? -12.578 2.893 10.883 1 95.94 152 LYS A N 1
ATOM 1205 C CA . LYS A 1 152 ? -13.93 3.037 10.344 1 95.94 152 LYS A CA 1
ATOM 1206 C C . LYS A 1 152 ? -14.688 4.152 11.047 1 95.94 152 LYS A C 1
ATOM 1208 O O . LYS A 1 152 ? -14.43 4.438 12.219 1 95.94 152 LYS A O 1
ATOM 1213 N N . HIS A 1 153 ? -15.43 4.809 10.289 1 92.75 153 HIS A N 1
ATOM 1214 C CA . HIS A 1 153 ? -16.281 5.82 10.891 1 92.75 153 HIS A CA 1
ATOM 1215 C C . HIS A 1 153 ? -17.547 5.195 11.469 1 92.75 153 HIS A C 1
ATOM 1217 O O . HIS A 1 153 ? -18.016 4.16 10.992 1 92.75 153 HIS A O 1
ATOM 1223 N N . MET B 1 1 ? -3.104 25.641 21.609 1 91.19 1 MET B N 1
ATOM 1224 C CA . MET B 1 1 ? -2.881 25.078 20.281 1 91.19 1 MET B CA 1
ATOM 1225 C C . MET B 1 1 ? -4.184 25.031 19.484 1 91.19 1 MET B C 1
ATOM 1227 O O . MET B 1 1 ? -5.219 24.609 20.016 1 91.19 1 MET B O 1
ATOM 1231 N N . ILE B 1 2 ? -4.156 25.516 18.266 1 94.94 2 ILE B N 1
ATOM 1232 C CA . ILE B 1 2 ? -5.332 25.547 17.406 1 94.94 2 ILE B CA 1
ATOM 1233 C C . ILE B 1 2 ? -5.062 24.719 16.141 1 94.94 2 ILE B C 1
ATOM 1235 O O . ILE B 1 2 ? -3.98 24.797 15.555 1 94.94 2 ILE B O 1
ATOM 1239 N N . ILE B 1 3 ? -6.055 23.906 15.719 1 98.19 3 ILE B N 1
ATOM 1240 C CA . ILE B 1 3 ? -6.031 23.234 14.43 1 98.19 3 ILE B CA 1
ATOM 1241 C C . ILE B 1 3 ? -6.91 23.984 13.43 1 98.19 3 ILE B C 1
ATOM 1243 O O . ILE B 1 3 ? -8.078 24.266 13.711 1 98.19 3 ILE B O 1
ATOM 1247 N N . ARG B 1 4 ? -6.391 24.328 12.359 1 98 4 ARG B N 1
ATOM 1248 C CA . ARG B 1 4 ? -7.148 25.062 11.359 1 98 4 ARG B CA 1
ATOM 1249 C C . ARG B 1 4 ? -6.727 24.672 9.945 1 98 4 ARG B C 1
ATOM 1251 O O . ARG B 1 4 ? -5.652 24.109 9.75 1 98 4 ARG B O 1
ATOM 1258 N N . PRO B 1 5 ? -7.609 24.969 8.945 1 98 5 PRO B N 1
ATOM 1259 C CA . PRO B 1 5 ? -7.148 24.797 7.566 1 98 5 PRO B CA 1
ATOM 1260 C C . PRO B 1 5 ? -5.918 25.641 7.238 1 98 5 PRO B C 1
ATOM 1262 O O . PRO B 1 5 ? -5.793 26.766 7.723 1 98 5 PRO B O 1
ATOM 1265 N N . ALA B 1 6 ? -5.031 25.078 6.473 1 98.38 6 ALA B N 1
ATOM 1266 C CA . ALA B 1 6 ? -3.861 25.828 6.023 1 98.38 6 ALA B CA 1
ATOM 1267 C C . ALA B 1 6 ? -4.266 26.984 5.105 1 98.38 6 ALA B C 1
ATOM 1269 O O . ALA B 1 6 ? -5.273 26.891 4.398 1 98.38 6 ALA B O 1
ATOM 1270 N N . ALA B 1 7 ? -3.502 28.031 5.164 1 97.5 7 ALA B N 1
ATOM 1271 C CA . ALA B 1 7 ? -3.619 29.172 4.258 1 97.5 7 ALA B CA 1
ATOM 1272 C C . ALA B 1 7 ? -2.371 29.312 3.391 1 97.5 7 ALA B C 1
ATOM 1274 O O . ALA B 1 7 ? -1.329 28.719 3.691 1 97.5 7 ALA B O 1
ATOM 1275 N N . LEU B 1 8 ? -2.533 30.094 2.322 1 97.44 8 LEU B N 1
ATOM 1276 C CA . LEU B 1 8 ? -1.403 30.266 1.415 1 97.44 8 LEU B CA 1
ATOM 1277 C C . LEU B 1 8 ? -0.199 30.844 2.146 1 97.44 8 LEU B C 1
ATOM 1279 O O . LEU B 1 8 ? 0.946 30.516 1.825 1 97.44 8 LEU B O 1
ATOM 1283 N N . ASN B 1 9 ? -0.438 31.641 3.098 1 97.25 9 ASN B N 1
ATOM 1284 C CA . ASN B 1 9 ? 0.642 32.281 3.85 1 97.25 9 ASN B CA 1
ATOM 1285 C C . ASN B 1 9 ? 1.385 31.266 4.719 1 97.25 9 ASN B C 1
ATOM 1287 O O . ASN B 1 9 ? 2.459 31.562 5.242 1 97.25 9 ASN B O 1
ATOM 1291 N N . ASP B 1 10 ? 0.89 30.047 4.812 1 97.94 10 ASP B N 1
ATOM 1292 C CA . ASP B 1 10 ? 1.52 29.016 5.617 1 97.94 10 ASP B CA 1
ATOM 1293 C C . ASP B 1 10 ? 2.502 28.188 4.785 1 97.94 10 ASP B C 1
ATOM 1295 O O . ASP B 1 10 ? 3.215 27.344 5.316 1 97.94 10 ASP B O 1
ATOM 1299 N N . THR B 1 11 ? 2.59 28.453 3.494 1 97.69 11 THR B N 1
ATOM 1300 C CA . THR B 1 11 ? 3.248 27.578 2.527 1 97.69 11 THR B CA 1
ATOM 1301 C C . THR B 1 11 ? 4.715 27.375 2.895 1 97.69 11 THR B C 1
ATOM 1303 O O . THR B 1 11 ? 5.211 26.25 2.877 1 97.69 11 THR B O 1
ATOM 1306 N N . ASP B 1 12 ? 5.391 28.406 3.271 1 97.56 12 ASP B N 1
ATOM 1307 C CA . ASP B 1 12 ? 6.816 28.297 3.561 1 97.56 12 ASP B CA 1
ATOM 1308 C C . ASP B 1 12 ? 7.07 27.391 4.758 1 97.56 12 ASP B C 1
ATOM 1310 O O . ASP B 1 12 ? 7.957 26.531 4.719 1 97.56 12 ASP B O 1
ATOM 1314 N N . ARG B 1 13 ? 6.359 27.594 5.789 1 97.81 13 ARG B N 1
ATOM 1315 C CA . ARG B 1 13 ? 6.547 26.781 6.992 1 97.81 13 ARG B CA 1
ATOM 1316 C C . ARG B 1 13 ? 6.152 25.328 6.742 1 97.81 13 ARG B C 1
ATOM 1318 O O . ARG B 1 13 ? 6.809 24.406 7.238 1 97.81 13 ARG B O 1
ATOM 1325 N N . ILE B 1 14 ? 5.129 25.094 5.977 1 98.25 14 ILE B N 1
ATOM 1326 C CA . ILE B 1 14 ? 4.719 23.75 5.605 1 98.25 14 ILE B CA 1
ATOM 1327 C C . ILE B 1 14 ? 5.828 23.078 4.805 1 98.25 14 ILE B C 1
ATOM 1329 O O . ILE B 1 14 ? 6.137 21.906 5.023 1 98.25 14 ILE B O 1
ATOM 1333 N N . ALA B 1 15 ? 6.441 23.844 3.945 1 98.25 15 ALA B N 1
ATOM 1334 C CA . ALA B 1 15 ? 7.547 23.312 3.148 1 98.25 15 ALA B CA 1
ATOM 1335 C C . ALA B 1 15 ? 8.711 22.891 4.039 1 98.25 15 ALA B C 1
ATOM 1337 O O . ALA B 1 15 ? 9.336 21.859 3.803 1 98.25 15 ALA B O 1
ATOM 1338 N N . GLU B 1 16 ? 8.977 23.672 5.016 1 97.88 16 GLU B N 1
ATOM 1339 C CA . GLU B 1 16 ? 10.031 23.328 5.965 1 97.88 16 GLU B CA 1
ATOM 1340 C C . GLU B 1 16 ? 9.711 22.031 6.703 1 97.88 16 GLU B C 1
ATOM 1342 O O . GLU B 1 16 ? 10.602 21.203 6.914 1 97.88 16 GLU B O 1
ATOM 1347 N N . LEU B 1 17 ? 8.539 21.875 7.109 1 97.94 17 LEU B N 1
ATOM 1348 C CA . LEU B 1 17 ? 8.109 20.656 7.805 1 97.94 17 LEU B CA 1
ATOM 1349 C C . LEU B 1 17 ? 8.188 19.453 6.883 1 97.94 17 LEU B C 1
ATOM 1351 O O . LEU B 1 17 ? 8.578 18.359 7.316 1 97.94 17 LEU B O 1
ATOM 1355 N N . TYR B 1 18 ? 7.871 19.625 5.605 1 98.19 18 TYR B N 1
ATOM 1356 C CA . TYR B 1 18 ? 8.039 18.562 4.629 1 98.19 18 TYR B CA 1
ATOM 1357 C C . TYR B 1 18 ? 9.492 18.125 4.527 1 98.19 18 TYR B C 1
ATOM 1359 O O . TYR B 1 18 ? 9.789 16.938 4.426 1 98.19 18 TYR B O 1
ATOM 1367 N N . GLN B 1 19 ? 10.328 19.078 4.516 1 97.88 19 GLN B N 1
ATOM 1368 C CA . GLN B 1 19 ? 11.742 18.75 4.449 1 97.88 19 GLN B CA 1
ATOM 1369 C C . GLN B 1 19 ? 12.164 17.891 5.633 1 97.88 19 GLN B C 1
ATOM 1371 O O . GLN B 1 19 ? 12.93 16.938 5.473 1 97.88 19 GLN B O 1
ATOM 1376 N N . GLN B 1 20 ? 11.672 18.219 6.801 1 97 20 GLN B N 1
ATOM 1377 C CA . GLN B 1 20 ? 11.953 17.406 7.988 1 97 20 GLN B CA 1
ATOM 1378 C C . GLN B 1 20 ? 11.383 16 7.848 1 97 20 GLN B C 1
ATOM 1380 O O . GLN B 1 20 ? 12.047 15.023 8.188 1 97 20 GLN B O 1
ATOM 1385 N N . LEU B 1 21 ? 10.211 15.906 7.344 1 97.38 21 LEU B N 1
ATOM 1386 C CA . LEU B 1 21 ? 9.555 14.617 7.145 1 97.38 21 LEU B CA 1
ATOM 1387 C C . LEU B 1 21 ? 10.359 13.734 6.199 1 97.38 21 LEU B C 1
ATOM 1389 O O . LEU B 1 21 ? 10.672 12.594 6.531 1 97.38 21 LEU B O 1
ATOM 1393 N N . PHE B 1 22 ? 10.727 14.273 5.023 1 98.19 22 PHE B N 1
ATOM 1394 C CA . PHE B 1 22 ? 11.438 13.508 4.012 1 98.19 22 PHE B CA 1
ATOM 1395 C C . PHE B 1 22 ? 12.812 13.086 4.52 1 98.19 22 PHE B C 1
ATOM 1397 O O . PHE B 1 22 ? 13.281 11.984 4.219 1 98.19 22 PHE B O 1
ATOM 1404 N N . THR B 1 23 ? 13.414 13.938 5.297 1 98 23 THR B N 1
ATOM 1405 C CA . THR B 1 23 ? 14.703 13.609 5.891 1 98 23 THR B CA 1
ATOM 1406 C C . THR B 1 23 ? 14.57 12.438 6.859 1 98 23 THR B C 1
ATOM 1408 O O . THR B 1 23 ? 15.367 11.492 6.82 1 98 23 THR B O 1
ATOM 1411 N N . LEU B 1 24 ? 13.602 12.484 7.676 1 97 24 LEU B N 1
ATOM 1412 C CA . LEU B 1 24 ? 13.367 11.414 8.633 1 97 24 LEU B CA 1
ATOM 1413 C C . LEU B 1 24 ? 13.062 10.102 7.922 1 97 24 LEU B C 1
ATOM 1415 O O . LEU B 1 24 ? 13.586 9.055 8.297 1 97 24 LEU B O 1
ATOM 1419 N N . MET B 1 25 ? 12.203 10.125 6.922 1 98.12 25 MET B N 1
ATOM 1420 C CA . MET B 1 25 ? 11.883 8.938 6.137 1 98.12 25 MET B CA 1
ATOM 1421 C C . MET B 1 25 ? 13.141 8.328 5.523 1 98.12 25 MET B C 1
ATOM 1423 O O . MET B 1 25 ? 13.312 7.105 5.531 1 98.12 25 MET B O 1
ATOM 1427 N N . ALA B 1 26 ? 13.977 9.18 5.023 1 98.5 26 ALA B N 1
ATOM 1428 C CA . ALA B 1 26 ? 15.227 8.742 4.414 1 98.5 26 ALA B CA 1
ATOM 1429 C C . ALA B 1 26 ? 16.141 8.078 5.441 1 98.5 26 ALA B C 1
ATOM 1431 O O . ALA B 1 26 ? 16.891 7.156 5.117 1 98.5 26 ALA B O 1
ATOM 1432 N N . GLU B 1 27 ? 16.094 8.602 6.652 1 98.25 27 GLU B N 1
ATOM 1433 C CA . GLU B 1 27 ? 16.859 7.973 7.727 1 98.25 27 GLU B CA 1
ATOM 1434 C C . GLU B 1 27 ? 16.344 6.57 8.031 1 98.25 27 GLU B C 1
ATOM 1436 O O . GLU B 1 27 ? 17.125 5.652 8.281 1 98.25 27 GLU B O 1
ATOM 1441 N N . TYR B 1 28 ? 15.07 6.426 8.047 1 98.06 28 TYR B N 1
ATOM 1442 C CA . TYR B 1 28 ? 14.453 5.129 8.32 1 98.06 28 TYR B CA 1
ATOM 1443 C C . TYR B 1 28 ? 14.758 4.137 7.207 1 98.06 28 TYR B C 1
ATOM 1445 O O . TYR B 1 28 ? 15.102 2.982 7.473 1 98.06 28 TYR B O 1
ATOM 1453 N N . GLN B 1 29 ? 14.602 4.523 5.961 1 98.62 29 GLN B N 1
ATOM 1454 C CA . GLN B 1 29 ? 14.797 3.672 4.793 1 98.62 29 GLN B CA 1
ATOM 1455 C C . GLN B 1 29 ? 15.586 4.398 3.707 1 98.62 29 GLN B C 1
ATOM 1457 O O . GLN B 1 29 ? 15.008 4.855 2.719 1 98.62 29 GLN B O 1
ATOM 1462 N N . PRO B 1 30 ? 16.859 4.41 3.818 1 98.19 30 PRO B N 1
ATOM 1463 C CA . PRO B 1 30 ? 17.688 5.219 2.906 1 98.19 30 PRO B CA 1
ATOM 1464 C C . PRO B 1 30 ? 17.672 4.68 1.477 1 98.19 30 PRO B C 1
ATOM 1466 O O . PRO B 1 30 ? 18 5.406 0.537 1 98.19 30 PRO B O 1
ATOM 1469 N N . ASP B 1 31 ? 17.281 3.438 1.28 1 97.75 31 ASP B N 1
ATOM 1470 C CA . ASP B 1 31 ? 17.25 2.863 -0.06 1 97.75 31 ASP B CA 1
ATOM 1471 C C . ASP B 1 31 ? 15.945 3.201 -0.771 1 97.75 31 ASP B C 1
ATOM 1473 O O . ASP B 1 31 ? 15.805 2.953 -1.971 1 97.75 31 ASP B O 1
ATOM 1477 N N . ARG B 1 32 ? 14.969 3.83 -0.043 1 98.44 32 ARG B N 1
ATOM 1478 C CA . ARG B 1 32 ? 13.641 4.027 -0.614 1 98.44 32 ARG B CA 1
ATOM 1479 C C . ARG B 1 32 ? 13.281 5.512 -0.67 1 98.44 32 ARG B C 1
ATOM 1481 O O . ARG B 1 32 ? 12.523 5.938 -1.54 1 98.44 32 ARG B O 1
ATOM 1488 N N . TRP B 1 33 ? 13.812 6.176 0.281 1 98.5 33 TRP B N 1
ATOM 1489 C CA . TRP B 1 33 ? 13.484 7.594 0.41 1 98.5 33 TRP B CA 1
ATOM 1490 C C . TRP B 1 33 ? 14.75 8.445 0.392 1 98.5 33 TRP B C 1
ATOM 1492 O O . TRP B 1 33 ? 15.836 7.961 0.714 1 98.5 33 TRP B O 1
ATOM 1502 N N . ARG B 1 34 ? 14.609 9.695 0.029 1 98 34 ARG B N 1
ATOM 1503 C CA . ARG B 1 34 ? 15.719 10.641 0.049 1 98 34 ARG B CA 1
ATOM 1504 C C . ARG B 1 34 ? 15.258 12.023 0.485 1 98 34 ARG B C 1
ATOM 1506 O O . ARG B 1 34 ? 14.102 12.398 0.258 1 98 34 ARG B O 1
ATOM 1513 N N . PRO B 1 35 ? 16.156 12.797 1.172 1 98.19 35 PRO B N 1
ATOM 1514 C CA . PRO B 1 35 ? 15.789 14.188 1.467 1 98.19 35 PRO B CA 1
ATOM 1515 C C . PRO B 1 35 ? 15.398 14.969 0.217 1 98.19 35 PRO B C 1
ATOM 1517 O O . PRO B 1 35 ? 15.969 14.766 -0.854 1 98.19 35 PRO B O 1
ATOM 1520 N N . ALA B 1 36 ? 14.406 15.82 0.387 1 98.19 36 ALA B N 1
ATOM 1521 C CA . ALA B 1 36 ? 13.922 16.594 -0.751 1 98.19 36 ALA B CA 1
ATOM 1522 C C . ALA B 1 36 ? 13.094 17.781 -0.289 1 98.19 36 ALA B C 1
ATOM 1524 O O . ALA B 1 36 ? 12.75 17.891 0.891 1 98.19 36 ALA B O 1
ATOM 1525 N N . GLN B 1 37 ? 12.922 18.672 -1.199 1 97.06 37 GLN B N 1
ATOM 1526 C CA . GLN B 1 37 ? 11.977 19.766 -0.996 1 97.06 37 GLN B CA 1
ATOM 1527 C C . GLN B 1 37 ? 10.641 19.484 -1.682 1 97.06 37 GLN B C 1
ATOM 1529 O O . GLN B 1 37 ? 10.617 19.078 -2.848 1 97.06 37 GLN B O 1
ATOM 1534 N N . GLN B 1 38 ? 9.602 19.656 -0.969 1 97.25 38 GLN B N 1
ATOM 1535 C CA . GLN B 1 38 ? 8.289 19.516 -1.587 1 97.25 38 GLN B CA 1
ATOM 1536 C C . GLN B 1 38 ? 8.008 20.656 -2.553 1 97.25 38 GLN B C 1
ATOM 1538 O O . GLN B 1 38 ? 8.375 21.797 -2.287 1 97.25 38 GLN B O 1
ATOM 1543 N N . ASP B 1 39 ? 7.359 20.266 -3.639 1 95.94 39 ASP B N 1
ATOM 1544 C CA . ASP B 1 39 ? 6.973 21.281 -4.617 1 95.94 39 ASP B CA 1
ATOM 1545 C C . ASP B 1 39 ? 6.004 22.297 -4.012 1 95.94 39 ASP B C 1
ATOM 1547 O O . ASP B 1 39 ? 4.941 21.922 -3.514 1 95.94 39 ASP B O 1
ATOM 1551 N N . ARG B 1 40 ? 6.32 23.594 -4.098 1 95.69 40 ARG B N 1
ATOM 1552 C CA . ARG B 1 40 ? 5.469 24.641 -3.543 1 95.69 40 ARG B CA 1
ATOM 1553 C C . ARG B 1 40 ? 4.094 24.641 -4.207 1 95.69 40 ARG B C 1
ATOM 1555 O O . ARG B 1 40 ? 3.082 24.891 -3.549 1 95.69 40 ARG B O 1
ATOM 1562 N N . GLY B 1 41 ? 4.109 24.453 -5.539 1 95.56 41 GLY B N 1
ATOM 1563 C CA . GLY B 1 41 ? 2.844 24.359 -6.25 1 95.56 41 GLY B CA 1
ATOM 1564 C C . GLY B 1 41 ? 1.94 23.266 -5.727 1 95.56 41 GLY B C 1
ATOM 1565 O O . GLY B 1 41 ? 0.72 23.438 -5.668 1 95.56 41 GLY B O 1
ATOM 1566 N N . PHE B 1 42 ? 2.533 22.219 -5.344 1 96.56 42 PHE B N 1
ATOM 1567 C CA . PHE B 1 42 ? 1.783 21.125 -4.734 1 96.56 42 PHE B CA 1
ATOM 1568 C C . PHE B 1 42 ? 1.095 21.594 -3.455 1 96.56 42 PHE B C 1
ATOM 1570 O O . PHE B 1 42 ? -0.104 21.359 -3.273 1 96.56 42 PHE B O 1
ATOM 1577 N N . ILE B 1 43 ? 1.856 22.25 -2.551 1 97.44 43 ILE B N 1
ATOM 1578 C CA . ILE B 1 43 ? 1.331 22.734 -1.274 1 97.44 43 ILE B CA 1
ATOM 1579 C C . ILE B 1 43 ? 0.214 23.75 -1.52 1 97.44 43 ILE B C 1
ATOM 1581 O O . ILE B 1 43 ? -0.858 23.656 -0.918 1 97.44 43 ILE B O 1
ATOM 1585 N N . GLU B 1 44 ? 0.441 24.609 -2.439 1 97.06 44 GLU B N 1
ATOM 1586 C CA . GLU B 1 44 ? -0.54 25.656 -2.738 1 97.06 44 GLU B CA 1
ATOM 1587 C C . GLU B 1 44 ? -1.819 25.047 -3.314 1 97.06 44 GLU B C 1
ATOM 1589 O O . GLU B 1 44 ? -2.922 25.5 -2.988 1 97.06 44 GLU B O 1
ATOM 1594 N N . ASN B 1 45 ? -1.651 24.078 -4.172 1 96.69 45 ASN B N 1
ATOM 1595 C CA . ASN B 1 45 ? -2.814 23.375 -4.707 1 96.69 45 ASN B CA 1
ATOM 1596 C C . ASN B 1 45 ? -3.604 22.672 -3.602 1 96.69 45 ASN B C 1
ATOM 1598 O O . ASN B 1 45 ? -4.836 22.688 -3.609 1 96.69 45 ASN B O 1
ATOM 1602 N N . ALA B 1 46 ? -2.881 22.062 -2.668 1 96.06 46 ALA B N 1
ATOM 1603 C CA . ALA B 1 46 ? -3.516 21.359 -1.557 1 96.06 46 ALA B CA 1
ATOM 1604 C C . ALA B 1 46 ? -4.34 22.312 -0.7 1 96.06 46 ALA B C 1
ATOM 1606 O O . ALA B 1 46 ? -5.352 21.922 -0.117 1 96.06 46 ALA B O 1
ATOM 1607 N N . VAL B 1 47 ? -3.889 23.547 -0.607 1 96.38 47 VAL B N 1
ATOM 1608 C CA . VAL B 1 47 ? -4.559 24.562 0.193 1 96.38 47 VAL B CA 1
ATOM 1609 C C . VAL B 1 47 ? -5.848 25 -0.499 1 96.38 47 VAL B C 1
ATOM 1611 O O . VAL B 1 47 ? -6.848 25.297 0.162 1 96.38 47 VAL B O 1
ATOM 1614 N N . THR B 1 48 ? -5.918 24.953 -1.845 1 94.5 48 THR B N 1
ATOM 1615 C CA . THR B 1 48 ? -6.984 25.625 -2.568 1 94.5 48 THR B CA 1
ATOM 1616 C C . THR B 1 48 ? -7.984 24.609 -3.129 1 94.5 48 THR B C 1
ATOM 1618 O O . THR B 1 48 ? -9.117 24.969 -3.469 1 94.5 48 THR B O 1
ATOM 1621 N N . ASP B 1 49 ? -7.586 23.422 -3.24 1 93.81 49 ASP B N 1
ATOM 1622 C CA . ASP B 1 49 ? -8.438 22.375 -3.809 1 93.81 49 ASP B CA 1
ATOM 1623 C C . ASP B 1 49 ? -9.242 21.672 -2.719 1 93.81 49 ASP B C 1
ATOM 1625 O O . ASP B 1 49 ? -8.672 21.094 -1.796 1 93.81 49 ASP B O 1
ATOM 1629 N N . GLU B 1 50 ? -10.469 21.594 -2.863 1 88.94 50 GLU B N 1
ATOM 1630 C CA . GLU B 1 50 ? -11.383 21.094 -1.847 1 88.94 50 GLU B CA 1
ATOM 1631 C C . GLU B 1 50 ? -11.266 19.578 -1.716 1 88.94 50 GLU B C 1
ATOM 1633 O O . GLU B 1 50 ? -11.742 18.984 -0.74 1 88.94 50 GLU B O 1
ATOM 1638 N N . LYS B 1 51 ? -10.766 18.953 -2.615 1 92.5 51 LYS B N 1
ATOM 1639 C CA . LYS B 1 51 ? -10.57 17.5 -2.531 1 92.5 51 LYS B CA 1
ATOM 1640 C C . LYS B 1 51 ? -9.516 17.156 -1.487 1 92.5 51 LYS B C 1
ATOM 1642 O O . LYS B 1 51 ? -9.406 15.992 -1.081 1 92.5 51 LYS B O 1
ATOM 1647 N N . PHE B 1 52 ? -8.742 18.188 -1.217 1 96.88 52 PHE B N 1
ATOM 1648 C CA . PHE B 1 52 ? -7.672 17.984 -0.249 1 96.88 52 PHE B CA 1
ATOM 1649 C C . PHE B 1 52 ? -8.055 18.547 1.111 1 96.88 52 PHE B C 1
ATOM 1651 O O . PHE B 1 52 ? -8.898 19.438 1.198 1 96.88 52 PHE B O 1
ATOM 1658 N N . CYS B 1 53 ? -7.535 17.938 2.131 1 98.25 53 CYS B N 1
ATOM 1659 C CA . CYS B 1 53 ? -7.586 18.422 3.504 1 98.25 53 CYS B CA 1
ATOM 1660 C C . CYS B 1 53 ? -6.184 18.688 4.043 1 98.25 53 CYS B C 1
ATOM 1662 O O . CYS B 1 53 ? -5.449 17.75 4.348 1 98.25 53 CYS B O 1
ATOM 1664 N N . LEU B 1 54 ? -5.832 19.922 4.043 1 98.75 54 LEU B N 1
ATOM 1665 C CA . LEU B 1 54 ? -4.562 20.312 4.641 1 98.75 54 LEU B CA 1
ATOM 1666 C C . LEU B 1 54 ? -4.789 21.156 5.895 1 98.75 54 LEU B C 1
ATOM 1668 O O . LEU B 1 54 ? -5.199 22.312 5.801 1 98.75 54 LEU B O 1
ATOM 1672 N N . LEU B 1 55 ? -4.484 20.547 7.027 1 98.69 55 LEU B N 1
ATOM 1673 C CA . LEU B 1 55 ? -4.656 21.203 8.32 1 98.69 55 LEU B CA 1
ATOM 1674 C C . LEU B 1 55 ? -3.305 21.5 8.961 1 98.69 55 LEU B C 1
ATOM 1676 O O . LEU B 1 55 ? -2.357 20.734 8.82 1 98.69 55 LEU B O 1
ATOM 1680 N N . VAL B 1 56 ? -3.248 22.609 9.68 1 98.62 56 VAL B N 1
ATOM 1681 C CA . VAL B 1 56 ? -2.037 22.953 10.422 1 98.62 56 VAL B CA 1
ATOM 1682 C C . VAL B 1 56 ? -2.359 23.109 11.906 1 98.62 56 VAL B C 1
ATOM 1684 O O . VAL B 1 56 ? -3.473 23.5 12.266 1 98.62 56 VAL B O 1
ATOM 1687 N N . ALA B 1 57 ? -1.409 22.703 12.695 1 98.19 57 ALA B N 1
ATOM 1688 C CA . ALA B 1 57 ? -1.43 22.984 14.125 1 98.19 57 ALA B CA 1
ATOM 1689 C C . ALA B 1 57 ? -0.628 24.25 14.453 1 98.19 57 ALA B C 1
ATOM 1691 O O . ALA B 1 57 ? 0.582 24.297 14.219 1 98.19 57 ALA B O 1
ATOM 1692 N N . GLU B 1 58 ? -1.333 25.188 14.977 1 96.88 58 GLU B N 1
ATOM 1693 C CA . GLU B 1 58 ? -0.688 26.469 15.281 1 96.88 58 GLU B CA 1
ATOM 1694 C C . GLU B 1 58 ? -0.61 26.703 16.781 1 96.88 58 GLU B C 1
ATOM 1696 O O . GLU B 1 58 ? -1.611 26.562 17.484 1 96.88 58 GLU B O 1
ATOM 1701 N N . THR B 1 59 ? 0.57 26.938 17.266 1 91.62 59 THR B N 1
ATOM 1702 C CA . THR B 1 59 ? 0.812 27.312 18.656 1 91.62 59 THR B CA 1
ATOM 1703 C C . THR B 1 59 ? 1.543 28.641 18.734 1 91.62 59 THR B C 1
ATOM 1705 O O . THR B 1 59 ? 2.678 28.766 18.266 1 91.62 59 THR B O 1
ATOM 1708 N N . GLU B 1 60 ? 0.902 29.609 19.391 1 89.56 60 GLU B N 1
ATOM 1709 C CA . GLU B 1 60 ? 1.47 30.953 19.578 1 89.56 60 GLU B CA 1
ATOM 1710 C C . GLU B 1 60 ? 1.988 31.516 18.266 1 89.56 60 GLU B C 1
ATOM 1712 O O . GLU B 1 60 ? 3.123 31.984 18.188 1 89.56 60 GLU B O 1
ATOM 1717 N N . GLY B 1 61 ? 1.262 31.297 17.219 1 90.06 61 GLY B N 1
ATOM 1718 C CA . GLY B 1 61 ? 1.556 31.875 15.922 1 90.06 61 GLY B CA 1
ATOM 1719 C C . GLY B 1 61 ? 2.516 31.031 15.094 1 90.06 61 GLY B C 1
ATOM 1720 O O . GLY B 1 61 ? 2.818 31.375 13.953 1 90.06 61 GLY B O 1
ATOM 1721 N N . HIS B 1 62 ? 2.961 29.984 15.68 1 93.81 62 HIS B N 1
ATOM 1722 C CA . HIS B 1 62 ? 3.902 29.109 14.977 1 93.81 62 HIS B CA 1
ATOM 1723 C C . HIS B 1 62 ? 3.236 27.812 14.555 1 93.81 62 HIS B C 1
ATOM 1725 O O . HIS B 1 62 ? 2.531 27.172 15.344 1 93.81 62 HIS B O 1
ATOM 1731 N N . ILE B 1 63 ? 3.469 27.484 13.289 1 97.06 63 ILE B N 1
ATOM 1732 C CA . ILE B 1 63 ? 2.943 26.203 12.812 1 97.06 63 ILE B CA 1
ATOM 1733 C C . ILE B 1 63 ? 3.836 25.062 13.297 1 97.06 63 ILE B C 1
ATOM 1735 O O . ILE B 1 63 ? 4.98 24.938 12.852 1 97.06 63 ILE B O 1
ATOM 1739 N N . ALA B 1 64 ? 3.279 24.25 14.109 1 96.5 64 ALA B N 1
ATOM 1740 C CA . ALA B 1 64 ? 4.023 23.188 14.789 1 96.5 64 ALA B CA 1
ATOM 1741 C C . ALA B 1 64 ? 3.895 21.859 14.047 1 96.5 64 ALA B C 1
ATOM 1743 O O . ALA B 1 64 ? 4.613 20.906 14.352 1 96.5 64 ALA B O 1
ATOM 1744 N N . GLY B 1 65 ? 3.016 21.75 13.125 1 97.94 65 GLY B N 1
ATOM 1745 C CA . GLY B 1 65 ? 2.771 20.531 12.367 1 97.94 65 GLY B CA 1
ATOM 1746 C C . GLY B 1 65 ? 1.645 20.672 11.367 1 97.94 65 GLY B C 1
ATOM 1747 O O . GLY B 1 65 ? 0.978 21.703 11.305 1 97.94 65 GLY B O 1
ATOM 1748 N N . PHE B 1 66 ? 1.517 19.594 10.57 1 98.62 66 PHE B N 1
ATOM 1749 C CA . PHE B 1 66 ? 0.399 19.578 9.633 1 98.62 66 PHE B CA 1
ATOM 1750 C C . PHE B 1 66 ? -0.037 18.141 9.336 1 98.62 66 PHE B C 1
ATOM 1752 O O . PHE B 1 66 ? 0.679 17.188 9.656 1 98.62 66 PHE B O 1
ATOM 1759 N N . ALA B 1 67 ? -1.203 18 8.828 1 98.69 67 ALA B N 1
ATOM 1760 C CA . ALA B 1 67 ? -1.755 16.766 8.258 1 98.69 67 ALA B CA 1
ATOM 1761 C C . ALA B 1 67 ? -2.33 17.016 6.867 1 98.69 67 ALA B C 1
ATOM 1763 O O . ALA B 1 67 ? -3.041 18 6.648 1 98.69 67 ALA B O 1
ATOM 1764 N N . PHE B 1 68 ? -1.941 16.188 5.965 1 98.75 68 PHE B N 1
ATOM 1765 C CA . PHE B 1 68 ? -2.381 16.266 4.578 1 98.75 68 PHE B CA 1
ATOM 1766 C C . PHE B 1 68 ? -3.119 15 4.164 1 98.75 68 PHE B C 1
ATOM 1768 O O . PHE B 1 68 ? -2.564 13.898 4.238 1 98.75 68 PHE B O 1
ATOM 1775 N N . ALA B 1 69 ? -4.391 15.148 3.748 1 98.75 69 ALA B N 1
ATOM 1776 C CA . ALA B 1 69 ? -5.234 14.023 3.359 1 98.75 69 ALA B CA 1
ATOM 1777 C C . ALA B 1 69 ? -6.004 14.328 2.08 1 98.75 69 ALA B C 1
ATOM 1779 O O . ALA B 1 69 ? -6.039 15.477 1.63 1 98.75 69 ALA B O 1
ATOM 1780 N N . GLN B 1 70 ? -6.488 13.312 1.492 1 98.5 70 GLN B N 1
ATOM 1781 C CA . GLN B 1 70 ? -7.25 13.422 0.254 1 98.5 70 GLN B CA 1
ATOM 1782 C C . GLN B 1 70 ? -8.43 12.453 0.242 1 98.5 70 GLN B C 1
ATOM 1784 O O . GLN B 1 70 ? -8.32 11.336 0.762 1 98.5 70 GLN B O 1
ATOM 1789 N N . THR B 1 71 ? -9.539 12.906 -0.314 1 98.06 71 THR B N 1
ATOM 1790 C CA . THR B 1 71 ? -10.617 11.977 -0.646 1 98.06 71 THR B CA 1
ATOM 1791 C C . THR B 1 71 ? -10.195 11.047 -1.781 1 98.06 71 THR B C 1
ATOM 1793 O O . THR B 1 71 ? -9.688 11.5 -2.807 1 98.06 71 THR B O 1
ATOM 1796 N N . GLN B 1 72 ? -10.43 9.797 -1.574 1 98.19 72 GLN B N 1
ATOM 1797 C CA . GLN B 1 72 ? -10.102 8.797 -2.584 1 98.19 72 GLN B CA 1
ATOM 1798 C C . GLN B 1 72 ? -11.25 7.809 -2.764 1 98.19 72 GLN B C 1
ATOM 1800 O O . GLN B 1 72 ? -12.156 7.734 -1.924 1 98.19 72 GLN B O 1
ATOM 1805 N N . VAL B 1 73 ? -11.203 7.105 -3.875 1 98.06 73 VAL B N 1
ATOM 1806 C CA . VAL B 1 73 ? -12.117 6 -4.141 1 98.06 73 VAL B CA 1
ATOM 1807 C C . VAL B 1 73 ? -11.32 4.738 -4.465 1 98.06 73 VAL B C 1
ATOM 1809 O O . VAL B 1 73 ? -10.195 4.816 -4.965 1 98.06 73 VAL B O 1
ATOM 1812 N N . THR B 1 74 ? -11.898 3.609 -4.066 1 98.06 74 THR B N 1
ATOM 1813 C CA . THR B 1 74 ? -11.219 2.344 -4.324 1 98.06 74 THR B CA 1
ATOM 1814 C C . THR B 1 74 ? -11.148 2.07 -5.824 1 98.06 74 THR B C 1
ATOM 1816 O O . THR B 1 74 ? -11.922 2.623 -6.602 1 98.06 74 THR B O 1
ATOM 1819 N N . SER B 1 75 ? -10.094 1.282 -6.234 1 95.75 75 SER B N 1
ATOM 1820 C CA . SER B 1 75 ? -9.977 0.85 -7.625 1 95.75 75 SER B CA 1
ATOM 1821 C C . SER B 1 75 ? -11.242 0.133 -8.086 1 95.75 75 SER B C 1
ATOM 1823 O O . SER B 1 75 ? -11.891 -0.565 -7.297 1 95.75 75 SER B O 1
ATOM 1825 N N . PRO B 1 76 ? -11.523 0.218 -9.352 1 95.44 76 PRO B N 1
ATOM 1826 C CA . PRO B 1 76 ? -12.773 -0.355 -9.859 1 95.44 76 PRO B CA 1
ATOM 1827 C C . PRO B 1 76 ? -12.648 -1.847 -10.164 1 95.44 76 PRO B C 1
ATOM 1829 O O . PRO B 1 76 ? -13.344 -2.355 -11.047 1 95.44 76 PRO B O 1
ATOM 1832 N N . TYR B 1 77 ? -11.805 -2.555 -9.516 1 95.06 77 TYR B N 1
ATOM 1833 C CA . TYR B 1 77 ? -11.68 -3.996 -9.711 1 95.06 77 TYR B CA 1
ATOM 1834 C C . TYR B 1 77 ? -12.891 -4.727 -9.133 1 95.06 77 TYR B C 1
ATOM 1836 O O . TYR B 1 77 ? -13.422 -4.332 -8.094 1 95.06 77 TYR B O 1
ATOM 1844 N N . THR B 1 78 ? -13.266 -5.805 -9.688 1 95.31 78 THR B N 1
ATOM 1845 C CA . THR B 1 78 ? -14.492 -6.508 -9.336 1 95.31 78 THR B CA 1
ATOM 1846 C C . THR B 1 78 ? -14.367 -7.141 -7.949 1 95.31 78 THR B C 1
ATOM 1848 O O . THR B 1 78 ? -15.375 -7.336 -7.262 1 95.31 78 THR B O 1
ATOM 1851 N N . CYS B 1 79 ? -13.188 -7.441 -7.531 1 97.81 79 CYS B N 1
ATOM 1852 C CA . CYS B 1 79 ? -13 -8.102 -6.246 1 97.81 79 CYS B CA 1
ATOM 1853 C C . CYS B 1 79 ? -12.906 -7.086 -5.117 1 97.81 79 CYS B C 1
ATOM 1855 O O . CYS B 1 79 ? -12.695 -7.457 -3.959 1 97.81 79 CYS B O 1
ATOM 1857 N N . VAL B 1 80 ? -13.031 -5.777 -5.383 1 98.38 80 VAL B N 1
ATOM 1858 C CA . VAL B 1 80 ? -12.891 -4.719 -4.387 1 98.38 80 VAL B CA 1
ATOM 1859 C C . VAL B 1 80 ? -14.258 -4.109 -4.09 1 98.38 80 VAL B C 1
ATOM 1861 O O . VAL B 1 80 ? -15.008 -3.773 -5.008 1 98.38 80 VAL B O 1
ATOM 1864 N N . VAL B 1 81 ? -14.57 -3.98 -2.828 1 98.44 81 VAL B N 1
ATOM 1865 C CA . VAL B 1 81 ? -15.781 -3.258 -2.434 1 98.44 81 VAL B CA 1
ATOM 1866 C C . VAL B 1 81 ? -15.602 -1.767 -2.709 1 98.44 81 VAL B C 1
ATOM 1868 O O . VAL B 1 81 ? -14.648 -1.151 -2.23 1 98.44 81 VAL B O 1
ATOM 1871 N N . PRO B 1 82 ? -16.516 -1.192 -3.506 1 98.25 82 PRO B N 1
ATOM 1872 C CA . PRO B 1 82 ? -16.406 0.246 -3.758 1 98.25 82 PRO B CA 1
ATOM 1873 C C . PRO B 1 82 ? -16.547 1.081 -2.486 1 98.25 82 PRO B C 1
ATOM 1875 O O . PRO B 1 82 ? -17.516 0.919 -1.744 1 98.25 82 PRO B O 1
ATOM 1878 N N . ARG B 1 83 ? -15.594 1.881 -2.232 1 98.19 83 ARG B N 1
ATOM 1879 C CA . ARG B 1 83 ? -15.586 2.764 -1.071 1 98.19 83 ARG B CA 1
ATOM 1880 C C . ARG B 1 83 ? -15.047 4.145 -1.436 1 98.19 83 ARG B C 1
ATOM 1882 O O . ARG B 1 83 ? -14.195 4.27 -2.316 1 98.19 83 ARG B O 1
ATOM 1889 N N . ARG B 1 84 ? -15.586 5.133 -0.851 1 98.38 84 ARG B N 1
ATOM 1890 C CA . ARG B 1 84 ? -15.047 6.488 -0.789 1 98.38 84 ARG B CA 1
ATOM 1891 C C . ARG B 1 84 ? -14.461 6.781 0.589 1 98.38 84 ARG B C 1
ATOM 1893 O O . ARG B 1 84 ? -15.148 6.629 1.604 1 98.38 84 ARG B O 1
ATOM 1900 N N . PHE B 1 85 ? -13.188 7.148 0.661 1 98.56 85 PHE B N 1
ATOM 1901 C CA . PHE B 1 85 ? -12.508 7.203 1.95 1 98.56 85 PHE B CA 1
ATOM 1902 C C . PHE B 1 85 ? -11.484 8.336 1.977 1 98.56 85 PHE B C 1
ATOM 1904 O O . PHE B 1 85 ? -11.172 8.914 0.937 1 98.56 85 PHE B O 1
ATOM 1911 N N . GLY B 1 86 ? -11.102 8.719 3.154 1 98.62 86 GLY B N 1
ATOM 1912 C CA . GLY B 1 86 ? -9.992 9.641 3.311 1 98.62 86 GLY B CA 1
ATOM 1913 C C . GLY B 1 86 ? -8.648 8.945 3.443 1 98.62 86 GLY B C 1
ATOM 1914 O O . GLY B 1 86 ? -8.539 7.922 4.117 1 98.62 86 GLY B O 1
ATOM 1915 N N . TYR B 1 87 ? -7.707 9.453 2.775 1 98.81 87 TYR B N 1
ATOM 1916 C CA . TYR B 1 87 ? -6.352 8.93 2.902 1 98.81 87 TYR B CA 1
ATOM 1917 C C . TYR B 1 87 ? -5.391 10.008 3.381 1 98.81 87 TYR B C 1
ATOM 1919 O O . TYR B 1 87 ? -5.246 11.047 2.734 1 98.81 87 TYR B O 1
ATOM 1927 N N . ILE B 1 88 ? -4.773 9.711 4.535 1 98.75 88 ILE B N 1
ATOM 1928 C CA . ILE B 1 88 ? -3.762 10.617 5.059 1 98.75 88 ILE B CA 1
ATOM 1929 C C . ILE B 1 88 ? -2.41 10.305 4.422 1 98.75 88 ILE B C 1
ATOM 1931 O O . ILE B 1 88 ? -1.831 9.25 4.664 1 98.75 88 ILE B O 1
ATOM 1935 N N . PHE B 1 89 ? -1.919 11.258 3.709 1 97.62 89 PHE B N 1
ATOM 1936 C CA . PHE B 1 89 ? -0.622 11.086 3.066 1 97.62 89 PHE B CA 1
ATOM 1937 C C . PHE B 1 89 ? 0.511 11.383 4.039 1 97.62 89 PHE B C 1
ATOM 1939 O O . PHE B 1 89 ? 1.497 10.648 4.102 1 97.62 89 PHE B O 1
ATOM 1946 N N . ASP B 1 90 ? 0.326 12.453 4.672 1 97.62 90 ASP B N 1
ATOM 1947 C CA . ASP B 1 90 ? 1.417 12.945 5.508 1 97.62 90 ASP B CA 1
ATOM 1948 C C . ASP B 1 90 ? 0.885 13.539 6.812 1 97.62 90 ASP B C 1
ATOM 1950 O O . ASP B 1 90 ? -0.138 14.227 6.812 1 97.62 90 ASP B O 1
ATOM 1954 N N . ILE B 1 91 ? 1.501 13.25 7.859 1 97.12 91 ILE B N 1
ATOM 1955 C CA . ILE B 1 91 ? 1.339 13.914 9.148 1 97.12 91 ILE B CA 1
ATOM 1956 C C . ILE B 1 91 ? 2.707 14.133 9.789 1 97.12 91 ILE B C 1
ATOM 1958 O O . ILE B 1 91 ? 3.512 13.203 9.891 1 97.12 91 ILE B O 1
ATOM 1962 N N . VAL B 1 92 ? 2.959 15.336 10.102 1 96.69 92 VAL B N 1
ATOM 1963 C CA . VAL B 1 92 ? 4.266 15.656 10.656 1 96.69 92 VAL B CA 1
ATOM 1964 C C . VAL B 1 92 ? 4.109 16.641 11.812 1 96.69 92 VAL B C 1
ATOM 1966 O O . VAL B 1 92 ? 3.275 17.547 11.742 1 96.69 92 VAL B O 1
ATOM 1969 N N . VAL B 1 93 ? 4.766 16.422 12.836 1 95.75 93 VAL B N 1
ATOM 1970 C CA . VAL B 1 93 ? 4.879 17.328 13.977 1 95.75 93 VAL B CA 1
ATOM 1971 C C . VAL B 1 93 ? 6.336 17.719 14.18 1 95.75 93 VAL B C 1
ATOM 1973 O O . VAL B 1 93 ? 7.227 16.859 14.18 1 95.75 93 VAL B O 1
ATOM 1976 N N . ASP B 1 94 ? 6.52 18.938 14.305 1 94.44 94 ASP B N 1
ATOM 1977 C CA . ASP B 1 94 ? 7.855 19.438 14.609 1 94.44 94 ASP B CA 1
ATOM 1978 C C . ASP B 1 94 ? 8.453 18.719 15.82 1 94.44 94 ASP B C 1
ATOM 1980 O O . ASP B 1 94 ? 7.832 18.672 16.875 1 94.44 94 ASP B O 1
ATOM 1984 N N . PRO B 1 95 ? 9.641 18.219 15.633 1 88.62 95 PRO B N 1
ATOM 1985 C CA . PRO B 1 95 ? 10.266 17.484 16.734 1 88.62 95 PRO B CA 1
ATOM 1986 C C . PRO B 1 95 ? 10.391 18.328 18 1 88.62 95 PRO B C 1
ATOM 1988 O O . PRO B 1 95 ? 10.398 17.781 19.109 1 88.62 95 PRO B O 1
ATOM 1991 N N . ALA B 1 96 ? 10.414 19.625 17.891 1 85.19 96 ALA B N 1
ATOM 1992 C CA . ALA B 1 96 ? 10.609 20.516 19.016 1 85.19 96 ALA B CA 1
ATOM 1993 C C . ALA B 1 96 ? 9.383 20.547 19.922 1 85.19 96 ALA B C 1
ATOM 1995 O O . ALA B 1 96 ? 9.469 20.984 21.078 1 85.19 96 ALA B O 1
ATOM 1996 N N . VAL B 1 97 ? 8.297 20.062 19.5 1 82.12 97 VAL B N 1
ATOM 1997 C CA . VAL B 1 97 ? 7.062 20.141 20.281 1 82.12 97 VAL B CA 1
ATOM 1998 C C . VAL B 1 97 ? 6.398 18.766 20.328 1 82.12 97 VAL B C 1
ATOM 2000 O O . VAL B 1 97 ? 5.184 18.656 20.516 1 82.12 97 VAL B O 1
ATOM 2003 N N . ARG B 1 98 ? 7.152 17.797 20.156 1 76.81 98 ARG B N 1
ATOM 2004 C CA . ARG B 1 98 ? 6.586 16.453 20.219 1 76.81 98 ARG B CA 1
ATOM 2005 C C . ARG B 1 98 ? 6.262 16.047 21.656 1 76.81 98 ARG B C 1
ATOM 2007 O O . ARG B 1 98 ? 6.824 16.594 22.594 1 76.81 98 ARG B O 1
ATOM 2014 N N . GLY B 1 99 ? 5.293 15.188 21.719 1 78.5 99 GLY B N 1
ATOM 2015 C CA . GLY B 1 99 ? 4.887 14.68 23.016 1 78.5 99 GLY B CA 1
ATOM 2016 C C . GLY B 1 99 ? 3.879 15.57 23.719 1 78.5 99 GLY B C 1
ATOM 2017 O O . GLY B 1 99 ? 3.633 15.422 24.922 1 78.5 99 GLY B O 1
ATOM 2018 N N . GLN B 1 100 ? 3.314 16.516 22.922 1 83.94 100 GLN B N 1
ATOM 2019 C CA . GLN B 1 100 ? 2.373 17.469 23.5 1 83.94 100 GLN B CA 1
ATOM 2020 C C . GLN B 1 100 ? 0.966 17.266 22.953 1 83.94 100 GLN B C 1
ATOM 2022 O O . GLN B 1 100 ? 0.093 18.109 23.109 1 83.94 100 GLN B O 1
ATOM 2027 N N . GLY B 1 101 ? 0.798 16.203 22.234 1 91.81 101 GLY B N 1
ATOM 2028 C CA . GLY B 1 101 ? -0.53 15.844 21.766 1 91.81 101 GLY B CA 1
ATOM 2029 C C . GLY B 1 101 ? -0.866 16.422 20.406 1 91.81 101 GLY B C 1
ATOM 2030 O O . GLY B 1 101 ? -1.991 16.281 19.922 1 91.81 101 GLY B O 1
ATOM 2031 N N . THR B 1 102 ? 0.09 17.094 19.812 1 94.25 102 THR B N 1
ATOM 2032 C CA . THR B 1 102 ? -0.131 17.75 18.516 1 94.25 102 THR B CA 1
ATOM 2033 C C . THR B 1 102 ? -0.542 16.734 17.469 1 94.25 102 THR B C 1
ATOM 2035 O O . THR B 1 102 ? -1.488 16.969 16.703 1 94.25 102 THR B O 1
ATOM 2038 N N . GLY B 1 103 ? 0.104 15.609 17.438 1 95.81 103 GLY B N 1
ATOM 2039 C CA . GLY B 1 103 ? -0.225 14.57 16.484 1 95.81 103 GLY B CA 1
ATOM 2040 C C . GLY B 1 103 ? -1.649 14.062 16.609 1 95.81 103 GLY B C 1
ATOM 2041 O O . GLY B 1 103 ? -2.361 13.93 15.617 1 95.81 103 GLY B O 1
ATOM 2042 N N . LYS B 1 104 ? -2.021 13.836 17.797 1 96.19 104 LYS B N 1
ATOM 2043 C CA . LYS B 1 104 ? -3.381 13.359 18.047 1 96.19 104 LYS B CA 1
ATOM 2044 C C . LYS B 1 104 ? -4.414 14.391 17.594 1 96.19 104 LYS B C 1
ATOM 2046 O O . LYS B 1 104 ? -5.43 14.039 17 1 96.19 104 LYS B O 1
ATOM 2051 N N . LYS B 1 105 ? -4.184 15.609 17.953 1 96.94 105 LYS B N 1
ATOM 2052 C CA . LYS B 1 105 ? -5.129 16.656 17.609 1 96.94 105 LYS B CA 1
ATOM 2053 C C . LYS B 1 105 ? -5.285 16.781 16.094 1 96.94 105 LYS B C 1
ATOM 2055 O O . LYS B 1 105 ? -6.395 16.969 15.594 1 96.94 105 LYS B O 1
ATOM 2060 N N . LEU B 1 106 ? -4.172 16.719 15.375 1 98 106 LEU B N 1
ATOM 2061 C CA . LEU B 1 106 ? -4.219 16.734 13.914 1 98 106 LEU B CA 1
ATOM 2062 C C . LEU B 1 106 ? -4.988 15.539 13.383 1 98 106 LEU B C 1
ATOM 2064 O O . LEU B 1 106 ? -5.859 15.688 12.523 1 98 106 LEU B O 1
ATOM 2068 N N . LEU B 1 107 ? -4.66 14.398 13.914 1 98 107 LEU B N 1
ATOM 2069 C CA . LEU B 1 107 ? -5.305 13.156 13.5 1 98 107 LEU B CA 1
ATOM 2070 C C . LEU B 1 107 ? -6.812 13.227 13.742 1 98 107 LEU B C 1
ATOM 2072 O O . LEU B 1 107 ? -7.598 12.859 12.859 1 98 107 LEU B O 1
ATOM 2076 N N . ASP B 1 108 ? -7.219 13.703 14.852 1 97.69 108 ASP B N 1
ATOM 2077 C CA . ASP B 1 108 ? -8.633 13.844 15.188 1 97.69 108 ASP B CA 1
ATOM 2078 C C . ASP B 1 108 ? -9.336 14.797 14.227 1 97.69 108 ASP B C 1
ATOM 2080 O O . ASP B 1 108 ? -10.453 14.531 13.781 1 97.69 108 ASP B O 1
ATOM 2084 N N . ALA B 1 109 ? -8.68 15.852 13.969 1 98.38 109 ALA B N 1
ATOM 2085 C CA . ALA B 1 109 ? -9.266 16.844 13.07 1 98.38 109 ALA B CA 1
ATOM 2086 C C . ALA B 1 109 ? -9.453 16.266 11.664 1 98.38 109 ALA B C 1
ATOM 2088 O O . ALA B 1 109 ? -10.469 16.516 11.016 1 98.38 109 ALA B O 1
ATOM 2089 N N . VAL B 1 110 ? -8.523 15.523 11.156 1 98.5 110 VAL B N 1
ATOM 2090 C CA . VAL B 1 110 ? -8.656 14.891 9.844 1 98.5 110 VAL B CA 1
ATOM 2091 C C . VAL B 1 110 ? -9.789 13.867 9.883 1 98.5 110 VAL B C 1
ATOM 2093 O O . VAL B 1 110 ? -10.531 13.727 8.906 1 98.5 110 VAL B O 1
ATOM 2096 N N . LYS B 1 111 ? -9.883 13.156 10.953 1 98.31 111 LYS B N 1
ATOM 2097 C CA . LYS B 1 111 ? -10.984 12.211 11.109 1 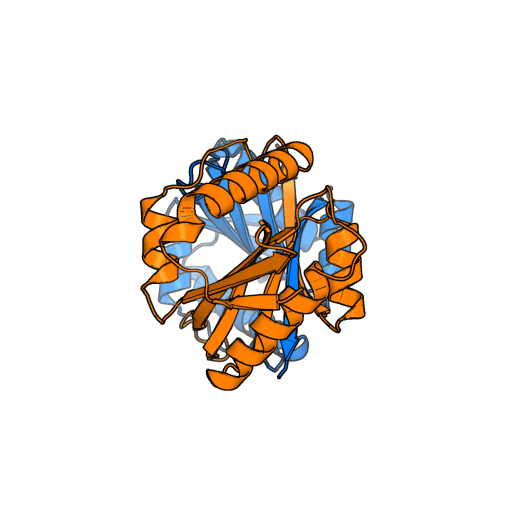98.31 111 LYS B CA 1
ATOM 2098 C C . LYS B 1 111 ? -12.336 12.914 11.016 1 98.31 111 LYS B C 1
ATOM 2100 O O . LYS B 1 111 ? -13.25 12.422 10.344 1 98.31 111 LYS B O 1
ATOM 2105 N N . ASP B 1 112 ? -12.43 14 11.703 1 98 112 ASP B N 1
ATOM 2106 C CA . ASP B 1 112 ? -13.664 14.781 11.648 1 98 112 ASP B CA 1
ATOM 2107 C C . ASP B 1 112 ? -13.961 15.234 10.219 1 98 112 ASP B C 1
ATOM 2109 O O . ASP B 1 112 ? -15.109 15.156 9.773 1 98 112 ASP B O 1
ATOM 2113 N N . TRP B 1 113 ? -12.969 15.727 9.539 1 97.75 113 TRP B N 1
ATOM 2114 C CA . TRP B 1 113 ? -13.109 16.094 8.141 1 97.75 113 TRP B CA 1
ATOM 2115 C C . TRP B 1 113 ? -13.617 14.922 7.309 1 97.75 113 TRP B C 1
ATOM 2117 O O . TRP B 1 113 ? -14.562 15.062 6.531 1 97.75 113 TRP B O 1
ATOM 2127 N N . SER B 1 114 ? -12.945 13.805 7.477 1 98.19 114 SER B N 1
ATOM 2128 C CA . SER B 1 114 ? -13.32 12.602 6.742 1 98.19 114 SER B CA 1
ATOM 2129 C C . SER B 1 114 ? -14.781 12.242 6.98 1 98.19 114 SER B C 1
ATOM 2131 O O . SER B 1 114 ? -15.516 11.945 6.039 1 98.19 114 SER B O 1
ATOM 2133 N N . LYS B 1 115 ? -15.211 12.305 8.172 1 98 115 LYS B N 1
ATOM 2134 C CA . LYS B 1 115 ? -16.609 12.031 8.516 1 98 115 LYS B CA 1
ATOM 2135 C C . LYS B 1 115 ? -17.547 13.016 7.832 1 9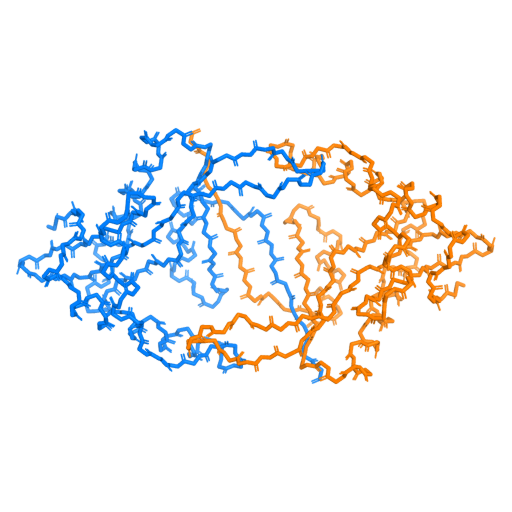8 115 LYS B C 1
ATOM 2137 O O . LYS B 1 115 ? -18.578 12.625 7.293 1 98 115 LYS B O 1
ATOM 2142 N N . ALA B 1 116 ? -17.156 14.203 7.902 1 97.31 116 ALA B N 1
ATOM 2143 C CA . ALA B 1 116 ? -17.984 15.258 7.312 1 97.31 116 ALA B CA 1
ATOM 2144 C C . ALA B 1 116 ? -18.125 15.055 5.805 1 97.31 116 ALA B C 1
ATOM 2146 O O . ALA B 1 116 ? -19.141 15.438 5.223 1 97.31 116 ALA B O 1
ATOM 2147 N N . GLN B 1 117 ? -17.141 14.445 5.16 1 97.25 117 GLN B N 1
ATOM 2148 C CA . GLN B 1 117 ? -17.156 14.188 3.725 1 97.25 117 GLN B CA 1
ATOM 2149 C C . GLN B 1 117 ? -17.984 12.945 3.404 1 97.25 117 GLN B C 1
ATOM 2151 O O . GLN B 1 117 ? -18.156 12.594 2.234 1 97.25 117 GLN B O 1
ATOM 2156 N N . GLY B 1 118 ? -18.391 12.211 4.406 1 97.69 118 GLY B N 1
ATOM 2157 C CA . GLY B 1 118 ? -19.172 10.992 4.199 1 97.69 118 GLY B CA 1
ATOM 2158 C C . GLY B 1 118 ? -18.312 9.797 3.855 1 97.69 118 GLY B C 1
ATOM 2159 O O . GLY B 1 118 ? -18.781 8.852 3.221 1 97.69 118 GLY B O 1
ATOM 2160 N N . HIS B 1 119 ? -17.062 9.859 4.203 1 98.12 119 HIS B N 1
ATOM 2161 C CA . HIS B 1 119 ? -16.156 8.742 3.945 1 98.12 119 HIS B CA 1
ATOM 2162 C C . HIS B 1 119 ? -16.562 7.512 4.762 1 98.12 119 HIS B C 1
ATOM 2164 O O . HIS B 1 119 ? -17.078 7.645 5.875 1 98.12 119 HIS B O 1
ATOM 2170 N N . THR B 1 120 ? -16.281 6.32 4.238 1 98.5 120 THR B N 1
ATOM 2171 C CA . THR B 1 120 ? -16.547 5.074 4.953 1 98.5 120 THR B CA 1
ATOM 2172 C C . THR B 1 120 ? -15.5 4.852 6.047 1 98.5 120 THR B C 1
ATOM 2174 O O . THR B 1 120 ? -15.789 4.211 7.059 1 98.5 120 THR B O 1
ATOM 2177 N N . HIS B 1 121 ? -14.297 5.328 5.805 1 98.56 121 HIS B N 1
ATOM 2178 C CA . HIS B 1 121 ? -13.164 5.133 6.707 1 98.56 121 HIS B CA 1
ATOM 2179 C C . HIS B 1 121 ? -12.031 6.098 6.383 1 98.56 121 HIS B C 1
ATOM 2181 O O . HIS B 1 121 ? -12.102 6.844 5.402 1 98.56 121 HIS B O 1
ATOM 2187 N N . LEU B 1 122 ? -11.109 6.133 7.277 1 98.75 122 LEU B N 1
ATOM 2188 C CA . LEU B 1 122 ? -9.852 6.855 7.121 1 98.75 122 LEU B CA 1
ATOM 2189 C C . LEU B 1 122 ? -8.664 5.891 7.121 1 98.75 122 LEU B C 1
ATOM 2191 O O . LEU B 1 122 ? -8.625 4.957 7.922 1 98.75 122 LEU B O 1
ATOM 2195 N N . GLU B 1 123 ? -7.742 6.113 6.156 1 98.69 123 GLU B N 1
ATOM 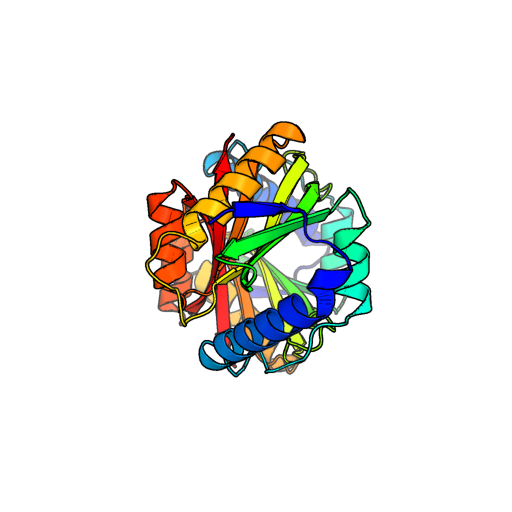2196 C CA . GLU B 1 123 ? -6.574 5.246 6.012 1 98.69 123 GLU B CA 1
ATOM 2197 C C . GLU B 1 123 ? -5.281 6.055 5.988 1 98.69 123 GLU B C 1
ATOM 2199 O O . GLU B 1 123 ? -5.297 7.246 5.668 1 98.69 123 GLU B O 1
ATOM 2204 N N . LEU B 1 124 ? -4.266 5.395 6.328 1 98.69 124 LEU B N 1
ATOM 2205 C CA . LEU B 1 124 ? -2.926 5.957 6.207 1 98.69 124 LEU B CA 1
ATOM 2206 C C . LEU B 1 124 ? -1.884 4.852 6.066 1 98.69 124 LEU B C 1
ATOM 2208 O O . LEU B 1 124 ? -2.186 3.676 6.285 1 98.69 124 LEU B O 1
ATOM 2212 N N . SER B 1 125 ? -0.707 5.215 5.684 1 98.44 125 SER B N 1
ATOM 2213 C CA . SER B 1 125 ? 0.448 4.324 5.641 1 98.44 125 SER B CA 1
ATOM 2214 C C . SER B 1 125 ? 1.6 4.871 6.477 1 98.44 125 SER B C 1
ATOM 2216 O O . SER B 1 125 ? 1.787 6.086 6.57 1 98.44 125 SER B O 1
ATOM 2218 N N . VAL B 1 126 ? 2.332 3.969 7.039 1 98.44 126 VAL B N 1
ATOM 2219 C CA . VAL B 1 126 ? 3.391 4.363 7.961 1 98.44 126 VAL B CA 1
ATOM 2220 C C . VAL B 1 126 ? 4.578 3.418 7.82 1 98.44 126 VAL B C 1
ATOM 2222 O O . VAL B 1 126 ? 4.402 2.217 7.609 1 98.44 126 VAL B O 1
ATOM 2225 N N . LEU B 1 127 ? 5.781 3.939 7.879 1 98.5 127 LEU B N 1
ATOM 2226 C CA . LEU B 1 127 ? 6.988 3.117 7.895 1 98.5 127 LEU B CA 1
ATOM 2227 C C . LEU B 1 127 ? 7.102 2.344 9.203 1 98.5 127 LEU B C 1
ATOM 2229 O O . LEU B 1 127 ? 6.887 2.904 10.281 1 98.5 127 LEU B O 1
ATOM 2233 N N . PRO B 1 128 ? 7.441 1.08 9.078 1 97.94 128 PRO B N 1
ATOM 2234 C CA . PRO B 1 128 ? 7.535 0.264 10.289 1 97.94 128 PRO B CA 1
ATOM 2235 C C . PRO B 1 128 ? 8.508 0.842 11.32 1 97.94 128 PRO B C 1
ATOM 2237 O O . PRO B 1 128 ? 8.344 0.62 12.523 1 97.94 128 PRO B O 1
ATOM 2240 N N . GLU B 1 129 ? 9.477 1.556 10.938 1 98.12 129 GLU B N 1
ATOM 2241 C CA . GLU B 1 129 ? 10.492 2.133 11.805 1 98.12 129 GLU B CA 1
ATOM 2242 C C . GLU B 1 129 ? 9.938 3.291 12.625 1 98.12 129 GLU B C 1
ATOM 2244 O O . GLU B 1 129 ? 10.539 3.711 13.609 1 98.12 129 GLU B O 1
ATOM 2249 N N . ASN B 1 130 ? 8.836 3.82 12.148 1 97 130 ASN B N 1
ATOM 2250 C CA . ASN B 1 130 ? 8.234 4.957 12.836 1 97 130 ASN B CA 1
ATOM 2251 C C . ASN B 1 130 ? 7.379 4.508 14.023 1 97 130 ASN B C 1
ATOM 2253 O O . ASN B 1 130 ? 6.16 4.699 14.023 1 97 130 ASN B O 1
ATOM 2257 N N . THR B 1 131 ? 7.984 4.043 15.023 1 95.94 131 THR B N 1
ATOM 2258 C CA . THR B 1 131 ? 7.316 3.391 16.141 1 95.94 131 THR B CA 1
ATOM 2259 C C . THR B 1 131 ? 6.473 4.391 16.922 1 95.94 131 THR B C 1
ATOM 2261 O O . THR B 1 131 ? 5.434 4.031 17.484 1 95.94 131 THR B O 1
ATOM 2264 N N . GLY B 1 132 ? 6.941 5.652 17.016 1 93.31 132 GLY B N 1
ATOM 2265 C CA . GLY B 1 132 ? 6.145 6.676 17.672 1 93.31 132 GLY B CA 1
ATOM 2266 C C . GLY B 1 132 ? 4.797 6.898 17.016 1 93.31 132 GLY B C 1
ATOM 2267 O O . GLY B 1 132 ? 3.768 6.93 17.688 1 93.31 132 GLY B O 1
ATOM 2268 N N . ALA B 1 133 ? 4.809 7.059 15.703 1 95 133 ALA B N 1
ATOM 2269 C CA . ALA B 1 133 ? 3.566 7.23 14.953 1 95 133 ALA B CA 1
ATOM 2270 C C . ALA B 1 133 ? 2.678 5.996 15.078 1 95 133 ALA B C 1
ATOM 2272 O O . ALA B 1 133 ? 1.463 6.113 15.258 1 95 133 ALA B O 1
ATOM 2273 N N . MET B 1 134 ? 3.273 4.828 15 1 96.12 134 MET B N 1
ATOM 2274 C CA . MET B 1 134 ? 2.531 3.576 15.109 1 96.12 134 MET B CA 1
ATOM 2275 C C . MET B 1 134 ? 1.779 3.5 16.438 1 96.12 134 MET B C 1
ATOM 2277 O O . MET B 1 134 ? 0.605 3.127 16.469 1 96.12 134 MET B O 1
ATOM 2281 N N . ARG B 1 135 ? 2.426 3.805 17.453 1 95.44 135 ARG B N 1
ATOM 2282 C CA . ARG B 1 135 ? 1.801 3.791 18.781 1 95.44 135 ARG B CA 1
ATOM 2283 C C . ARG B 1 135 ? 0.623 4.758 18.844 1 95.44 135 ARG B C 1
ATOM 2285 O O . ARG B 1 135 ? -0.422 4.438 19.406 1 95.44 135 ARG B O 1
ATOM 2292 N N . LEU B 1 136 ? 0.833 5.926 18.312 1 95.81 136 LEU B N 1
ATOM 2293 C CA . LEU B 1 136 ? -0.239 6.914 18.266 1 95.81 136 LEU B CA 1
ATOM 2294 C C . LEU B 1 136 ? -1.451 6.367 17.516 1 95.81 136 LEU B C 1
ATOM 2296 O O . LEU B 1 136 ? -2.578 6.449 18.016 1 95.81 136 LEU B O 1
ATOM 2300 N N . TYR B 1 137 ? -1.214 5.805 16.312 1 97.94 137 TYR B N 1
ATOM 2301 C CA . TYR B 1 137 ? -2.309 5.305 15.484 1 97.94 137 TYR B CA 1
ATOM 2302 C C . TYR B 1 137 ? -3.039 4.164 16.188 1 97.94 137 TYR B C 1
ATOM 2304 O O . TYR B 1 137 ? -4.27 4.113 16.172 1 97.94 137 TYR B O 1
ATOM 2312 N N . GLU B 1 138 ? -2.24 3.307 16.766 1 96.81 138 GLU B N 1
ATOM 2313 C CA . GLU B 1 138 ? -2.832 2.186 17.484 1 96.81 138 GLU B CA 1
ATOM 2314 C C . GLU B 1 138 ? -3.682 2.672 18.656 1 96.81 138 GLU B C 1
ATOM 2316 O O . GLU B 1 138 ? -4.793 2.188 18.875 1 96.81 138 GLU B O 1
ATOM 2321 N N . ARG B 1 139 ? -3.17 3.594 19.406 1 96.44 139 ARG B N 1
ATOM 2322 C CA . ARG B 1 139 ? -3.889 4.164 20.547 1 96.44 139 ARG B CA 1
ATOM 2323 C C . ARG B 1 139 ? -5.191 4.812 20.094 1 96.44 139 ARG B C 1
ATOM 2325 O O . ARG B 1 139 ? -6.199 4.754 20.812 1 96.44 139 ARG B O 1
ATOM 2332 N N . GLU B 1 140 ? -5.137 5.391 18.938 1 96.94 140 GLU B N 1
ATOM 2333 C CA . GLU B 1 140 ? -6.301 6.109 18.422 1 96.94 140 GLU B CA 1
ATOM 2334 C C . GLU B 1 140 ? -7.27 5.164 17.734 1 96.94 140 GLU B C 1
ATOM 2336 O O . GLU B 1 140 ? -8.266 5.602 17.156 1 96.94 140 GLU B O 1
ATOM 2341 N N . GLY B 1 141 ? -6.973 3.875 17.656 1 97.81 141 GLY B N 1
ATOM 2342 C CA . GLY B 1 141 ? -7.945 2.881 17.234 1 97.81 141 GLY B CA 1
ATOM 2343 C C . GLY B 1 141 ? -7.723 2.395 15.812 1 97.81 141 GLY B C 1
ATOM 2344 O O . GLY B 1 141 ? -8.516 1.609 15.281 1 97.81 141 GLY B O 1
ATOM 2345 N N . TYR B 1 142 ? -6.652 2.85 15.18 1 98.56 142 TYR B N 1
ATOM 2346 C CA . TYR B 1 142 ? -6.348 2.361 13.844 1 98.56 142 TYR B CA 1
ATOM 2347 C C . TYR B 1 142 ? -5.883 0.91 13.883 1 98.56 142 TYR B C 1
ATOM 2349 O O . TYR B 1 142 ? -5.168 0.506 14.805 1 98.56 142 TYR B O 1
ATOM 2357 N N . GLN B 1 143 ? -6.289 0.208 12.859 1 98.25 143 GLN B N 1
ATOM 2358 C CA . GLN B 1 143 ? -5.91 -1.198 12.75 1 98.25 143 GLN B CA 1
ATOM 2359 C C . GLN B 1 143 ? -5.211 -1.478 11.422 1 98.25 143 GLN B C 1
ATOM 2361 O O . GLN B 1 143 ? -5.566 -0.901 10.391 1 98.25 143 GLN B O 1
ATOM 2366 N N . PRO B 1 144 ? -4.25 -2.379 11.453 1 98 144 PRO B N 1
ATOM 2367 C CA . PRO B 1 144 ? -3.6 -2.732 10.195 1 98 144 PRO B CA 1
ATOM 2368 C C . PRO B 1 144 ? -4.559 -3.369 9.195 1 98 144 PRO B C 1
ATOM 2370 O O . PRO B 1 144 ? -5.406 -4.184 9.578 1 98 144 PRO B O 1
ATOM 2373 N N . VAL B 1 145 ? -4.402 -2.965 7.934 1 98.5 145 VAL B N 1
ATOM 2374 C CA . VAL B 1 145 ? -5.277 -3.557 6.93 1 98.5 145 VAL B CA 1
ATOM 2375 C C . VAL B 1 145 ? -4.438 -4.168 5.809 1 98.5 145 VAL B C 1
ATOM 2377 O O . VAL B 1 145 ? -4.898 -5.062 5.098 1 98.5 145 VAL B O 1
ATOM 2380 N N . ILE B 1 146 ? -3.238 -3.678 5.605 1 98.62 146 ILE B N 1
ATOM 2381 C CA . ILE B 1 146 ? -2.316 -4.219 4.613 1 98.62 146 ILE B CA 1
ATOM 2382 C C . ILE B 1 146 ? -0.881 -4.078 5.113 1 98.62 146 ILE B C 1
ATOM 2384 O O . ILE B 1 146 ? -0.513 -3.045 5.68 1 98.62 146 ILE B O 1
ATOM 2388 N N . HIS B 1 147 ? -0.095 -5.066 4.941 1 98.56 147 HIS B N 1
ATOM 2389 C CA . HIS B 1 147 ? 1.353 -4.996 5.109 1 98.56 147 HIS B CA 1
ATOM 2390 C C . HIS B 1 147 ? 2.068 -5.137 3.77 1 98.56 147 HIS B C 1
ATOM 2392 O O . HIS B 1 147 ? 1.778 -6.059 3 1 98.56 147 HIS B O 1
ATOM 2398 N N . THR B 1 148 ? 2.906 -4.211 3.486 1 98.69 148 THR B N 1
ATOM 2399 C CA . THR B 1 148 ? 3.791 -4.371 2.338 1 98.69 148 THR B CA 1
ATOM 2400 C C . THR B 1 148 ? 5.16 -4.879 2.775 1 98.69 148 THR B C 1
ATOM 2402 O O . THR B 1 148 ? 5.766 -4.336 3.701 1 98.69 148 THR B O 1
ATOM 2405 N N . LEU B 1 149 ? 5.641 -5.945 2.168 1 98.75 149 LEU B N 1
ATOM 2406 C CA . LEU B 1 149 ? 6.93 -6.562 2.461 1 98.75 149 LEU B CA 1
ATOM 2407 C C . LEU B 1 149 ? 7.836 -6.527 1.237 1 98.75 149 LEU B C 1
ATOM 2409 O O . LEU B 1 149 ? 7.359 -6.461 0.104 1 98.75 149 LEU B O 1
ATOM 2413 N N . ALA B 1 150 ? 9.125 -6.578 1.496 1 98.75 150 ALA B N 1
ATOM 2414 C CA . ALA B 1 150 ? 10.078 -6.547 0.393 1 98.75 150 ALA B CA 1
ATOM 2415 C C . ALA B 1 150 ? 11.32 -7.379 0.713 1 98.75 150 ALA B C 1
ATOM 2417 O O . ALA B 1 150 ? 11.602 -7.652 1.882 1 98.75 150 ALA B O 1
ATOM 2418 N N . ILE B 1 151 ? 11.984 -7.832 -0.314 1 98.38 151 ILE B N 1
ATOM 2419 C CA . ILE B 1 151 ? 13.281 -8.5 -0.211 1 98.38 151 ILE B CA 1
ATOM 2420 C C . ILE B 1 151 ? 14.234 -7.926 -1.256 1 98.38 151 ILE B C 1
ATOM 2422 O O . ILE B 1 151 ? 13.875 -7.789 -2.428 1 98.38 151 ILE B O 1
ATOM 2426 N N . LYS B 1 152 ? 15.414 -7.551 -0.839 1 96.06 152 LYS B N 1
ATOM 2427 C CA . LYS B 1 152 ? 16.422 -6.996 -1.739 1 96.06 152 LYS B CA 1
ATOM 2428 C C . LYS B 1 152 ? 17.172 -8.102 -2.475 1 96.06 152 LYS B C 1
ATOM 2430 O O . LYS B 1 152 ? 17.312 -9.211 -1.96 1 96.06 152 LYS B O 1
ATOM 2435 N N . HIS B 1 153 ? 17.438 -7.805 -3.664 1 92.81 153 HIS B N 1
ATOM 2436 C CA . HIS B 1 153 ? 18.266 -8.742 -4.418 1 92.81 153 HIS B CA 1
ATOM 2437 C C . HIS B 1 153 ? 19.75 -8.555 -4.098 1 92.81 153 HIS B C 1
ATOM 2439 O O . HIS B 1 153 ? 20.172 -7.453 -3.748 1 92.81 153 HIS B O 1
#

Nearest PDB structures (foldseek):
  4e0a-assembly1_B  TM=9.432E-01  e=6.538E-14  Halalkalibacterium halodurans C-125
  4f6a-assembly1_B  TM=9.273E-01  e=8.992E-14  Halalkalibacterium halodurans C-125
  8a9o-assembly1_A  TM=8.424E-01  e=1.132E-10  Acinetobacter baumannii
  1qsm-assembly1_D  TM=8.005E-01  e=6.690E-09  Saccharomyces cerevisiae
  3mgd-assembly2_B  TM=7.791E-01  e=3.739E-08  Clostridium acetobutylicum

Organism: NCBI:txid1124991

Radius of gyration: 21.34 Å; Cα contacts (8 Å, |Δi|>4): 606; chains: 2; bounding box: 37×67×47 Å